Protein 8A5F (pdb70)

Radius of gyration: 19.29 Å; Cα contacts (8 Å, |Δi|>4): 349; chains: 1; bounding box: 46×51×39 Å

Structure (mmCIF, N/CA/C/O backbone):
data_8A5F
#
_entry.id   8A5F
#
_cell.length_a   179.318
_cell.length_b   38.040
_cell.length_c   36.353
_cell.angle_alpha   90.000
_cell.angle_beta   90.960
_cell.angle_gamma   90.000
#
_symmetry.space_group_name_H-M   'C 1 2 1'
#
loop_
_entity.id
_entity.type
_entity.pdbx_description
1 polymer 'Endonuclease III'
2 non-polymer 'MAGNESIUM ION'
3 non-polymer 'IRON/SULFUR CLUSTER'
4 water water
#
loop_
_atom_site.group_PDB
_atom_site.id
_atom_site.type_symbol
_atom_site.label_atom_id
_atom_site.label_alt_id
_atom_site.label_comp_id
_atom_site.label_asym_id
_atom_site.label_entity_id
_atom_site.label_seq_id
_atom_site.pdbx_PDB_ins_code
_atom_site.Cartn_x
_atom_site.Cartn_y
_atom_site.Cartn_z
_atom_site.occupancy
_atom_site.B_iso_or_equiv
_atom_site.auth_seq_id
_atom_site.auth_comp_id
_atom_site.auth_asym_id
_atom_site.auth_atom_id
_atom_site.pdbx_PDB_model_num
ATOM 1 N N . ALA A 1 1 ? 9.119 26.727 -5.104 1.00 92.86 19 ALA A N 1
ATOM 2 C CA . ALA A 1 1 ? 10.064 27.819 -4.877 1.00 92.35 19 ALA A CA 1
ATOM 3 C C . ALA A 1 1 ? 10.854 27.718 -3.557 1.00 96.41 19 ALA A C 1
ATOM 4 O O . ALA A 1 1 ? 12.085 27.771 -3.581 1.00 101.77 19 ALA A O 1
ATOM 6 N N . PRO A 1 2 ? 10.163 27.567 -2.399 1.00 90.97 20 PRO A N 1
ATOM 7 C CA . PRO A 1 2 ? 10.902 27.454 -1.135 1.00 78.64 20 PRO A CA 1
ATOM 8 C C . PRO A 1 2 ? 11.158 26.004 -0.757 1.00 59.26 20 PRO A C 1
ATOM 9 O O . PRO A 1 2 ? 10.361 25.392 -0.041 1.00 57.05 20 PRO A O 1
ATOM 13 N N . LEU A 1 3 ? 12.267 25.446 -1.232 1.00 40.87 21 LEU A N 1
ATOM 14 C CA . LEU A 1 3 ? 12.547 24.034 -1.014 1.00 32.65 21 LEU A CA 1
ATOM 15 C C . LEU A 1 3 ? 12.984 23.773 0.418 1.00 32.12 21 LEU A C 1
ATOM 16 O O . LEU A 1 3 ? 13.592 24.624 1.075 1.00 32.90 21 LEU A O 1
ATOM 21 N N . ASN A 1 4 ? 12.692 22.559 0.889 1.00 27.86 22 ASN A N 1
ATOM 22 C CA . ASN A 1 4 ? 13.142 22.153 2.216 1.00 26.11 22 ASN A CA 1
ATOM 23 C C . ASN A 1 4 ? 14.659 22.239 2.337 1.00 25.24 22 ASN A C 1
ATOM 24 O O . ASN A 1 4 ? 15.186 22.645 3.379 1.00 25.88 22 ASN A O 1
ATOM 29 N N . ALA A 1 5 ? 15.379 21.861 1.280 1.00 27.85 23 ALA A N 1
ATOM 30 C CA . ALA A 1 5 ? 16.829 21.721 1.375 1.00 27.63 23 ALA A CA 1
ATOM 31 C C . ALA A 1 5 ? 17.534 23.045 1.640 1.00 28.87 23 ALA A C 1
ATOM 32 O O . ALA A 1 5 ? 18.671 23.041 2.127 1.00 34.25 23 ALA A O 1
ATOM 34 N N . ALA A 1 6 ? 16.886 24.172 1.353 1.00 28.17 24 ALA A N 1
ATOM 35 C CA . ALA A 1 6 ? 17.457 25.486 1.610 1.00 31.95 24 ALA A CA 1
ATOM 36 C C . ALA A 1 6 ? 17.029 26.076 2.949 1.00 29.24 24 ALA A C 1
ATOM 37 O O . ALA A 1 6 ? 17.474 27.177 3.291 1.00 36.26 24 ALA A O 1
ATOM 39 N N . ARG A 1 7 ? 16.181 25.388 3.707 1.00 30.55 25 ARG A N 1
ATOM 40 C CA . ARG A 1 7 ? 15.670 25.936 4.952 1.00 30.19 25 ARG A CA 1
ATOM 41 C C . ARG A 1 7 ? 16.713 25.851 6.063 1.00 29.64 25 ARG A C 1
ATOM 42 O O . ARG A 1 7 ? 17.664 25.063 5.988 1.00 29.82 25 ARG A O 1
ATOM 50 N N . PRO A 1 8 ? 16.548 26.651 7.116 1.00 29.17 26 PRO A N 1
ATOM 51 C CA . PRO A 1 8 ? 17.455 26.557 8.268 1.00 30.17 26 PRO A CA 1
ATOM 52 C C . PRO A 1 8 ? 17.446 25.160 8.873 1.00 27.81 26 PRO A C 1
ATOM 53 O O . PRO A 1 8 ? 16.455 24.431 8.803 1.00 29.74 26 PRO A O 1
ATOM 57 N N . ALA A 1 9 ? 18.578 24.803 9.490 1.00 27.19 27 ALA A N 1
ATOM 58 C CA . ALA A 1 9 ? 18.731 23.489 10.110 1.00 29.03 27 ALA A CA 1
ATOM 59 C C . ALA A 1 9 ? 17.604 23.182 11.092 1.00 28.87 27 ALA A C 1
ATOM 60 O O . ALA A 1 9 ? 17.127 22.042 11.162 1.00 28.04 27 ALA A O 1
ATOM 62 N N . GLU A 1 10 ? 17.152 24.185 11.851 1.00 30.94 28 GLU A N 1
ATOM 63 C CA . GLU A 1 10 ? 16.072 23.948 12.804 1.00 32.03 28 GLU A CA 1
ATOM 64 C C . GLU A 1 10 ? 14.802 23.486 12.100 1.00 28.34 28 GLU A C 1
ATOM 65 O O . GLU A 1 10 ? 14.097 22.598 12.595 1.00 28.77 28 GLU A O 1
ATOM 71 N N . GLU A 1 11 ? 14.493 24.078 10.944 1.00 27.62 29 GLU A N 1
ATOM 72 C CA . GLU A 1 11 ? 13.321 23.649 10.185 1.00 29.12 29 GLU A CA 1
ATOM 73 C C . GLU A 1 11 ? 13.533 22.276 9.549 1.00 25.73 29 GLU A C 1
ATOM 74 O O . GLU A 1 11 ? 12.608 21.456 9.504 1.00 27.42 29 GLU A O 1
ATOM 80 N N . ARG A 1 12 ? 14.741 22.002 9.055 1.00 26.63 30 ARG A N 1
ATOM 81 C CA . ARG A 1 12 ? 15.003 20.689 8.478 1.00 24.19 30 ARG A CA 1
ATOM 82 C C . ARG A 1 12 ? 14.991 19.603 9.548 1.00 23.44 30 ARG A C 1
ATOM 83 O O . ARG A 1 12 ? 14.589 18.464 9.271 1.00 24.63 30 ARG A O 1
ATOM 91 N N . ALA A 1 13 ? 15.411 19.936 10.775 1.00 23.91 31 ALA A N 1
ATOM 92 C CA . ALA A 1 13 ? 15.320 18.980 11.871 1.00 24.71 31 ALA A CA 1
ATOM 93 C C . ALA A 1 13 ? 13.866 18.696 12.228 1.00 25.16 31 ALA A C 1
ATOM 94 O O . ALA A 1 13 ? 13.497 17.543 12.470 1.00 24.81 31 ALA A O 1
ATOM 96 N N . ALA A 1 14 ? 13.013 19.727 12.232 1.00 25.94 32 ALA A N 1
ATOM 97 C CA . ALA A 1 14 ? 11.589 19.490 12.462 1.00 25.59 32 ALA A CA 1
ATOM 98 C C . ALA A 1 14 ? 10.983 18.652 11.343 1.00 27.63 32 ALA A C 1
ATOM 99 O O . ALA A 1 14 ? 10.155 17.767 11.593 1.00 26.84 32 ALA A O 1
ATOM 101 N N . LEU A 1 15 ? 11.383 18.919 10.100 1.00 26.43 33 LEU A N 1
ATOM 102 C CA . LEU A 1 15 ? 10.936 18.094 8.980 1.00 24.25 33 LEU A CA 1
ATOM 103 C C . LEU A 1 15 ? 11.343 16.639 9.175 1.00 23.21 33 LEU A C 1
ATOM 104 O O . LEU A 1 15 ? 10.529 15.726 8.981 1.00 24.01 33 LEU A O 1
ATOM 109 N N . LEU A 1 16 ? 12.605 16.403 9.564 1.00 22.12 34 LEU A N 1
ATOM 110 C CA . LEU A 1 16 ? 13.083 15.041 9.772 1.00 23.14 34 LEU A CA 1
ATOM 111 C C . LEU A 1 16 ? 12.332 14.362 10.911 1.00 21.26 34 LEU A C 1
ATOM 112 O O . LEU A 1 16 ? 12.053 13.156 10.841 1.00 22.98 34 LEU A O 1
ATOM 117 N N . ALA A 1 17 ? 11.961 15.123 11.947 1.00 24.41 35 ALA A N 1
ATOM 118 C CA . ALA A 1 17 ? 11.156 14.562 13.029 1.00 24.68 35 ALA A CA 1
ATOM 119 C C . ALA A 1 17 ? 9.771 14.163 12.530 1.00 24.14 35 ALA A C 1
ATOM 120 O O . ALA A 1 17 ? 9.233 13.124 12.932 1.00 25.54 35 ALA A O 1
ATOM 122 N N . TRP A 1 18 ? 9.182 14.977 11.650 1.00 23.77 36 TRP A N 1
ATOM 123 C CA . TRP A 1 18 ? 7.909 14.616 11.026 1.00 23.75 36 TRP A CA 1
ATOM 124 C C . TRP A 1 18 ? 8.056 13.349 10.187 1.00 21.99 36 TRP A C 1
ATOM 125 O O . TRP A 1 18 ? 7.243 12.423 10.290 1.00 24.11 36 TRP A O 1
ATOM 136 N N . VAL A 1 19 ? 9.094 13.300 9.344 1.00 21.34 37 VAL A N 1
ATOM 137 C CA . VAL A 1 19 ? 9.378 12.110 8.543 1.00 23.09 37 VAL A CA 1
ATOM 138 C C . VAL A 1 19 ? 9.476 10.876 9.429 1.00 22.62 37 VAL A C 1
ATOM 139 O O . VAL A 1 19 ? 8.914 9.820 9.121 1.00 22.97 37 VAL A O 1
ATOM 143 N N . LYS A 1 20 ? 10.201 10.994 10.544 1.00 22.85 38 LYS A N 1
ATOM 144 C CA . LYS A 1 20 ? 10.367 9.858 11.447 1.00 24.48 38 LYS A CA 1
ATOM 145 C C . LYS A 1 20 ? 9.016 9.361 11.946 1.00 24.19 38 LYS A C 1
ATOM 146 O O . LYS A 1 20 ? 8.753 8.151 11.959 1.00 25.38 38 LYS A O 1
ATOM 152 N N . GLU A 1 21 ? 8.139 10.286 12.345 1.00 25.41 39 GLU A N 1
ATOM 153 C CA . GLU A 1 21 ? 6.821 9.919 12.855 1.00 27.96 39 GLU A CA 1
ATOM 154 C C . GLU A 1 21 ? 5.956 9.265 11.784 1.00 26.73 39 GLU A C 1
ATOM 155 O O . GLU A 1 21 ? 5.260 8.279 12.061 1.00 29.69 39 GLU A O 1
ATOM 161 N N . ARG A 1 22 ? 5.991 9.785 10.556 1.00 24.41 40 ARG A N 1
ATOM 162 C CA . ARG A 1 22 ? 5.150 9.215 9.508 1.00 25.81 40 ARG A CA 1
ATOM 163 C C . ARG A 1 22 ? 5.646 7.835 9.110 1.00 25.78 40 ARG A C 1
ATOM 164 O O . ARG A 1 22 ? 4.842 6.915 8.906 1.00 27.55 40 ARG A O 1
ATOM 172 N N . LEU A 1 23 ? 6.970 7.667 9.006 1.00 24.00 41 LEU A N 1
ATOM 173 C CA . LEU A 1 23 ? 7.495 6.365 8.611 1.00 24.53 41 LEU A CA 1
ATOM 174 C C . LEU A 1 23 ? 7.253 5.331 9.697 1.00 24.57 41 LEU A C 1
ATOM 175 O O . LEU A 1 23 ? 7.037 4.151 9.396 1.00 28.10 41 LEU A O 1
ATOM 180 N N . HIS A 1 24 ? 7.260 5.757 10.959 1.00 25.52 42 HIS A N 1
ATOM 181 C CA . HIS A 1 24 ? 6.963 4.815 12.027 1.00 28.93 42 HIS A CA 1
ATOM 182 C C . HIS A 1 24 ? 5.505 4.375 11.980 1.00 29.07 42 HIS A C 1
ATOM 183 O O . HIS A 1 24 ? 5.196 3.223 12.289 1.00 34.40 42 HIS A O 1
ATOM 190 N N . GLU A 1 25 ? 4.606 5.264 11.558 1.00 30.29 43 GLU A N 1
ATOM 191 C CA . GLU A 1 25 ? 3.214 4.873 11.361 1.00 31.10 43 GLU A CA 1
ATOM 192 C C . GLU A 1 25 ? 3.087 3.839 10.248 1.00 33.29 43 GLU A C 1
ATOM 193 O O . GLU A 1 25 ? 2.298 2.892 10.356 1.00 35.24 43 GLU A O 1
ATOM 199 N N . GLU A 1 26 ? 3.879 3.988 9.186 1.00 31.59 44 GLU A N 1
ATOM 200 C CA . GLU A 1 26 ? 3.809 3.064 8.057 1.00 33.26 44 GLU A CA 1
ATOM 201 C C . GLU A 1 26 ? 4.412 1.710 8.403 1.00 30.36 44 GLU A C 1
ATOM 202 O O . GLU A 1 26 ? 3.860 0.669 8.034 1.00 34.05 44 GLU A O 1
ATOM 208 N N . TYR A 1 27 ? 5.557 1.702 9.095 1.00 29.94 45 TYR A N 1
ATOM 209 C CA . TYR A 1 27 ? 6.339 0.486 9.247 1.00 26.93 45 TYR A CA 1
ATOM 210 C C . TYR A 1 27 ? 6.465 -0.011 10.675 1.00 31.93 45 TYR A C 1
ATOM 211 O O . TYR A 1 27 ? 6.819 -1.179 10.864 1.00 32.24 45 TYR A O 1
ATOM 220 N N . GLY A 1 28 ? 6.173 0.821 11.671 1.00 33.58 46 GLY A N 1
ATOM 221 C CA . GLY A 1 28 ? 6.213 0.369 13.053 1.00 35.20 46 GLY A CA 1
ATOM 222 C C . GLY A 1 28 ? 7.592 -0.140 13.402 1.00 40.10 46 GLY A C 1
ATOM 223 O O . GLY A 1 28 ? 8.613 0.485 13.085 1.00 39.89 46 GLY A O 1
ATO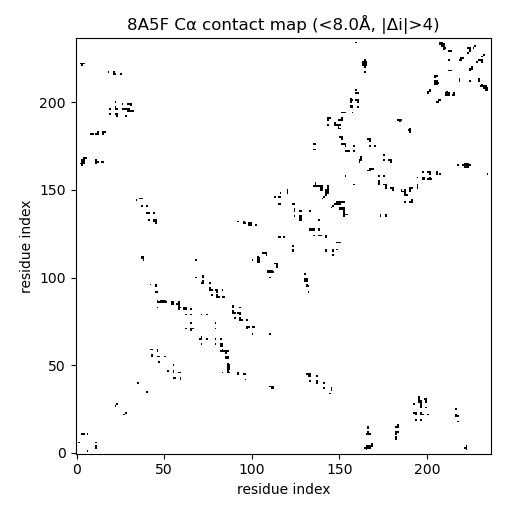M 224 N N . ASP A 1 29 ? 7.633 -1.311 14.032 1.00 46.89 47 ASP A N 1
ATOM 225 C CA . ASP A 1 29 ? 8.889 -1.936 14.420 1.00 55.95 47 ASP A CA 1
ATOM 226 C C . ASP A 1 29 ? 9.347 -3.011 13.433 1.00 56.60 47 ASP A C 1
ATOM 227 O O . ASP A 1 29 ? 10.217 -3.820 13.773 1.00 59.62 47 ASP A O 1
ATOM 232 N N . GLN A 1 30 ? 8.773 -3.042 12.225 1.00 57.77 48 GLN A N 1
ATOM 233 C CA . GLN A 1 30 ? 9.325 -3.852 11.143 1.00 50.19 48 GLN A CA 1
ATOM 234 C C . GLN A 1 30 ? 10.803 -3.541 10.988 1.00 47.24 48 GLN A C 1
ATOM 235 O O . GLN A 1 30 ? 11.194 -2.374 10.955 1.00 49.79 48 GLN A O 1
ATOM 241 N N . ASP A 1 31 ? 11.623 -4.586 10.888 1.00 39.29 49 ASP A N 1
ATOM 242 C CA . ASP A 1 31 ? 13.073 -4.423 10.805 1.00 36.11 49 ASP A CA 1
ATOM 243 C C . ASP A 1 31 ? 13.627 -5.299 9.691 1.00 35.14 49 ASP A C 1
ATOM 244 O O . ASP A 1 31 ? 13.734 -6.527 9.855 1.00 33.28 49 ASP A O 1
ATOM 249 N N . PRO A 1 32 ? 14.003 -4.712 8.555 1.00 31.13 50 PRO A N 1
ATOM 250 C CA . PRO A 1 32 ? 14.597 -5.488 7.459 1.00 33.26 50 PRO A CA 1
ATOM 251 C C . PRO A 1 32 ? 16.108 -5.630 7.538 1.00 36.38 50 PRO A C 1
ATOM 252 O O . PRO A 1 32 ? 16.702 -6.209 6.621 1.00 42.32 50 PRO A O 1
ATOM 256 N N . THR A 1 33 ? 16.747 -5.120 8.592 1.00 30.71 51 THR A N 1
ATOM 257 C CA . THR A 1 33 ? 18.197 -5.216 8.661 1.00 30.18 51 THR A CA 1
ATOM 258 C C . THR A 1 33 ? 18.610 -6.604 9.139 1.00 28.29 51 THR A C 1
ATOM 259 O O . THR A 1 33 ? 17.847 -7.283 9.836 1.00 29.11 51 THR A O 1
ATOM 263 N N . PRO A 1 34 ? 19.823 -7.041 8.786 1.00 29.58 52 PRO A N 1
ATOM 264 C CA . PRO A 1 34 ? 20.259 -8.390 9.179 1.00 31.14 52 PRO A CA 1
ATOM 265 C C . PRO A 1 34 ? 20.476 -8.573 10.672 1.00 31.37 52 PRO A C 1
ATOM 266 O O . PRO A 1 34 ? 20.431 -9.717 11.137 1.00 32.22 52 PRO A O 1
ATOM 270 N N . ARG A 1 35 ? 20.722 -7.506 11.436 1.00 30.07 53 ARG A N 1
ATOM 271 C CA . ARG A 1 35 ? 20.896 -7.609 12.888 1.00 29.18 53 ARG A CA 1
ATOM 272 C C . ARG A 1 35 ? 21.965 -8.638 13.263 1.00 32.50 53 ARG A C 1
ATOM 273 O O . ARG A 1 35 ? 21.747 -9.534 14.082 1.00 31.67 53 ARG A O 1
ATOM 281 N N . ARG A 1 36 ? 23.136 -8.507 12.645 1.00 28.88 54 ARG A N 1
ATOM 282 C CA . ARG A 1 36 ? 24.221 -9.445 12.899 1.00 29.78 54 ARG A CA 1
ATOM 283 C C . ARG A 1 36 ? 24.997 -9.058 14.157 1.00 31.87 54 ARG A C 1
ATOM 284 O O . ARG A 1 36 ? 24.987 -7.903 14.601 1.00 31.67 54 ARG A O 1
ATOM 292 N N . ASP A 1 37 ? 25.693 -10.044 14.727 1.00 33.07 55 ASP A N 1
ATOM 293 C CA . ASP A 1 37 ? 26.664 -9.742 15.765 1.00 34.24 55 ASP A CA 1
ATOM 294 C C . ASP A 1 37 ? 27.826 -8.949 15.158 1.00 31.08 55 ASP A C 1
ATOM 295 O O . ASP A 1 37 ? 28.037 -8.971 13.942 1.00 31.44 55 ASP A O 1
ATOM 300 N N . PRO A 1 38 ? 28.570 -8.200 15.977 1.00 27.83 56 PRO A N 1
ATOM 301 C CA . PRO A 1 38 ? 29.526 -7.235 15.397 1.00 28.56 56 PRO A CA 1
ATOM 302 C C . PRO A 1 38 ? 30.609 -7.857 14.530 1.00 28.01 56 PRO A C 1
ATOM 303 O O . PRO A 1 38 ? 30.937 -7.299 13.474 1.00 28.05 56 PRO A O 1
ATOM 307 N N . MET A 1 39 ? 31.191 -8.982 14.947 1.00 31.31 57 MET A N 1
ATOM 308 C CA . MET A 1 39 ? 32.210 -9.635 14.130 1.00 33.21 57 MET A CA 1
ATOM 309 C C . MET A 1 39 ? 31.652 -10.018 12.768 1.00 34.23 57 MET A C 1
ATOM 310 O O . MET A 1 39 ? 32.277 -9.758 11.731 1.00 30.42 57 MET A O 1
ATOM 315 N N . HIS A 1 40 ? 30.470 -10.644 12.760 1.00 29.74 58 HIS A N 1
ATOM 316 C CA . HIS A 1 40 ? 29.811 -11.025 11.517 1.00 27.91 58 HIS A CA 1
ATOM 317 C C . HIS A 1 40 ? 29.552 -9.801 10.645 1.00 27.16 58 HIS A C 1
ATOM 318 O O . HIS A 1 40 ? 29.812 -9.823 9.439 1.00 27.92 58 HIS A O 1
ATOM 325 N N . GLU A 1 41 ? 29.075 -8.708 11.245 1.00 26.31 59 GLU A N 1
ATOM 326 C CA . GLU A 1 41 ? 28.784 -7.509 10.461 1.00 26.72 59 GLU A CA 1
ATOM 327 C C . GLU A 1 41 ? 30.044 -6.938 9.819 1.00 24.46 59 GLU A C 1
ATOM 328 O O . GLU A 1 41 ? 30.039 -6.577 8.638 1.00 25.85 59 GLU A O 1
ATOM 334 N N . LEU A 1 42 ? 31.139 -6.861 10.571 1.00 25.58 60 LEU A N 1
ATOM 335 C CA . LEU A 1 42 ? 32.357 -6.294 10.003 1.00 26.83 60 LEU A CA 1
ATOM 336 C C . LEU A 1 42 ? 32.868 -7.153 8.854 1.00 26.42 60 LEU A C 1
ATOM 337 O O . LEU A 1 42 ? 33.214 -6.640 7.783 1.00 27.01 60 LEU A O 1
ATOM 342 N N . ILE A 1 43 ? 32.921 -8.469 9.059 1.00 25.35 61 ILE A N 1
ATOM 343 C CA . ILE A 1 43 ? 33.477 -9.340 8.032 1.00 26.40 61 ILE A CA 1
ATOM 344 C C . ILE A 1 43 ? 32.562 -9.378 6.819 1.00 24.52 61 ILE A C 1
ATOM 345 O O . ILE A 1 43 ? 33.026 -9.332 5.673 1.00 28.00 61 ILE A O 1
ATOM 350 N N . SER A 1 44 ? 31.247 -9.440 7.050 1.00 27.46 62 SER A N 1
ATOM 351 C CA . SER A 1 44 ? 30.296 -9.406 5.944 1.00 31.80 62 SER A CA 1
ATOM 352 C C . SER A 1 44 ? 30.444 -8.129 5.130 1.00 29.59 62 SER A C 1
ATOM 353 O O . SER A 1 44 ? 30.385 -8.161 3.895 1.00 32.63 62 SER A O 1
ATOM 356 N N . THR A 1 45 ? 30.647 -6.996 5.806 1.00 31.05 63 THR A N 1
ATOM 357 C CA . THR A 1 45 ? 30.825 -5.736 5.090 1.00 27.99 63 THR A CA 1
ATOM 358 C C . THR A 1 45 ? 32.049 -5.783 4.187 1.00 29.21 63 THR A C 1
ATOM 359 O O . THR A 1 45 ? 32.007 -5.299 3.050 1.00 30.11 63 THR A O 1
ATOM 363 N N . ILE A 1 46 ? 33.148 -6.368 4.673 1.00 27.85 64 ILE A N 1
ATOM 364 C CA . ILE A 1 46 ? 34.335 -6.508 3.835 1.00 26.30 64 ILE A CA 1
ATOM 365 C C . ILE A 1 46 ? 34.007 -7.334 2.596 1.00 28.49 64 ILE A C 1
ATOM 366 O O . ILE A 1 46 ? 34.421 -6.997 1.479 1.00 29.30 64 ILE A O 1
ATOM 371 N N . LEU A 1 47 ? 33.236 -8.415 2.771 1.00 26.08 65 LEU A N 1
ATOM 372 C CA . LEU A 1 47 ? 32.887 -9.292 1.663 1.00 27.34 65 LEU A CA 1
ATOM 373 C C . LEU A 1 47 ? 31.843 -8.682 0.737 1.00 32.04 65 LEU A C 1
ATOM 374 O O . LEU A 1 47 ? 31.725 -9.123 -0.413 1.00 36.20 65 LEU A O 1
ATOM 379 N N A SER A 1 48 ? 31.090 -7.685 1.199 0.50 31.00 66 SER A N 1
ATOM 380 N N B SER A 1 48 ? 31.108 -7.665 1.201 0.50 33.19 66 SER A N 1
ATOM 381 C CA A SER A 1 48 ? 29.939 -7.201 0.449 0.50 32.35 66 SER A CA 1
ATOM 382 C CA B SER A 1 48 ? 29.947 -7.176 0.470 0.50 38.93 66 SER A CA 1
ATOM 383 C C A SER A 1 48 ? 30.307 -6.303 -0.724 0.50 41.41 66 SER A C 1
ATOM 384 C C B SER A 1 48 ? 30.319 -6.331 -0.738 0.50 45.81 66 SER A C 1
ATOM 385 O O A SER A 1 48 ? 29.440 -6.026 -1.560 0.50 41.62 66 SER A O 1
ATOM 386 O O B SER A 1 48 ? 29.471 -6.127 -1.615 0.50 47.39 66 SER A O 1
ATOM 391 N N . GLN A 1 49 ? 31.550 -5.835 -0.804 1.00 47.24 67 GLN A N 1
ATOM 392 C CA . GLN A 1 49 ? 31.923 -4.874 -1.836 1.00 57.32 67 GLN A CA 1
ATOM 393 C C . GLN A 1 49 ? 31.776 -5.479 -3.227 1.00 58.15 67 GLN A C 1
ATOM 394 O O . GLN A 1 49 ? 32.381 -6.510 -3.537 1.00 52.07 67 GLN A O 1
ATOM 400 N N . GLN A 1 50 ? 30.955 -4.831 -4.059 1.00 52.99 68 GLN A N 1
ATOM 401 C CA . GLN A 1 50 ? 30.688 -5.281 -5.429 1.00 55.15 68 GLN A CA 1
ATOM 402 C C . GLN A 1 50 ? 30.214 -6.732 -5.482 1.00 48.07 68 GLN A C 1
ATOM 403 O O . GLN A 1 50 ? 30.510 -7.463 -6.430 1.00 51.54 68 GLN A O 1
ATOM 409 N N . THR A 1 51 ? 29.467 -7.158 -4.468 1.00 45.73 69 THR A N 1
ATOM 410 C CA . THR A 1 51 ? 29.011 -8.534 -4.362 1.00 44.66 69 THR A CA 1
ATOM 411 C C . THR A 1 51 ? 27.536 -8.550 -3.986 1.00 49.75 69 THR A C 1
ATOM 412 O O . THR A 1 51 ? 27.085 -7.731 -3.181 1.00 55.06 69 THR A O 1
ATOM 416 N N . THR A 1 52 ? 26.782 -9.474 -4.582 1.00 48.99 70 THR A N 1
ATOM 417 C CA . THR A 1 52 ? 25.375 -9.609 -4.242 1.00 46.39 70 THR A CA 1
ATOM 418 C C . THR A 1 52 ? 25.227 -10.175 -2.831 1.00 49.40 70 THR A C 1
ATOM 419 O O . THR A 1 52 ? 26.167 -10.725 -2.247 1.00 52.13 70 THR A O 1
ATOM 423 N N . HIS A 1 53 ? 24.016 -10.039 -2.284 1.00 44.72 71 HIS A N 1
ATOM 424 C CA . HIS A 1 53 ? 23.776 -10.490 -0.917 1.00 46.88 71 HIS A CA 1
ATOM 425 C C . HIS A 1 53 ? 23.887 -12.007 -0.801 1.00 46.18 71 HIS A C 1
ATOM 426 O O . HIS A 1 53 ? 24.425 -12.520 0.189 1.00 40.58 71 HIS A O 1
ATOM 433 N N . ALA A 1 54 ? 23.379 -12.740 -1.796 1.00 44.81 72 ALA A N 1
ATOM 434 C CA . ALA A 1 54 ? 23.481 -14.197 -1.774 1.00 47.61 72 ALA A CA 1
ATOM 435 C C . ALA A 1 54 ? 24.939 -14.644 -1.809 1.00 44.84 72 ALA A C 1
ATOM 436 O O . ALA A 1 54 ? 25.348 -15.531 -1.050 1.00 42.42 72 ALA A O 1
ATOM 438 N N . ASP A 1 55 ? 25.741 -14.035 -2.686 1.00 47.33 73 ASP A N 1
ATOM 439 C CA . ASP A 1 55 ? 27.149 -14.409 -2.781 1.00 44.61 73 ASP A CA 1
ATOM 440 C C . ASP A 1 55 ? 27.926 -13.989 -1.544 1.00 36.88 73 ASP A C 1
ATOM 441 O O . ASP A 1 55 ? 28.876 -14.674 -1.149 1.00 31.86 73 ASP A O 1
ATOM 446 N N . GLU A 1 56 ? 27.532 -12.875 -0.923 1.00 34.70 74 GLU A N 1
ATOM 447 C CA . GLU A 1 56 ? 28.171 -12.427 0.312 1.00 28.81 74 GLU A CA 1
ATOM 448 C C . GLU A 1 56 ? 27.919 -13.417 1.444 1.00 30.03 74 GLU A C 1
ATOM 449 O O . GLU A 1 56 ? 28.853 -13.837 2.137 1.00 28.71 74 GLU A O 1
ATOM 455 N N . GLU A 1 57 ? 26.652 -13.799 1.646 1.00 33.26 75 GLU A N 1
ATOM 456 C CA . GLU A 1 57 ? 26.314 -14.751 2.701 1.00 33.27 75 GLU A CA 1
ATOM 457 C C . GLU A 1 57 ? 27.002 -16.090 2.475 1.00 32.19 75 GLU A C 1
ATOM 458 O O . GLU A 1 57 ? 27.573 -16.671 3.409 1.00 29.83 75 GLU A O 1
ATOM 464 N N . ALA A 1 58 ? 26.979 -16.587 1.235 1.00 29.90 76 ALA A N 1
ATOM 465 C CA . ALA A 1 58 ? 27.654 -17.842 0.919 1.00 30.94 76 ALA A CA 1
ATOM 466 C C . ALA A 1 58 ? 29.153 -17.751 1.188 1.00 31.35 76 ALA A C 1
ATOM 467 O O . ALA A 1 58 ? 29.747 -18.682 1.747 1.00 32.40 76 ALA A O 1
ATOM 469 N N . ALA A 1 59 ? 29.782 -16.637 0.796 1.00 31.32 77 ALA A N 1
ATOM 470 C CA . ALA A 1 59 ? 31.213 -16.474 1.034 1.00 27.18 77 ALA A CA 1
ATOM 471 C C . ALA A 1 59 ? 31.523 -16.415 2.525 1.00 29.21 77 ALA A C 1
ATOM 472 O O . ALA A 1 59 ? 32.539 -16.956 2.978 1.00 29.08 77 ALA A O 1
ATOM 474 N N . TYR A 1 60 ? 30.662 -15.763 3.305 1.00 26.15 78 TYR A N 1
ATOM 475 C CA . TYR A 1 60 ? 30.887 -15.691 4.743 1.00 25.95 78 TYR A CA 1
ATOM 476 C C . TYR A 1 60 ? 30.807 -17.071 5.385 1.00 25.38 78 TYR A C 1
ATOM 477 O O . TYR A 1 60 ? 31.653 -17.432 6.217 1.00 24.40 78 TYR A O 1
ATOM 486 N N . GLN A 1 61 ? 29.779 -17.849 5.034 1.00 24.52 79 GLN A N 1
ATOM 487 C CA . GLN A 1 61 ? 29.636 -19.174 5.627 1.00 23.07 79 GLN A CA 1
ATOM 488 C C . GLN A 1 61 ? 30.743 -20.116 5.166 1.00 26.50 79 GLN A C 1
ATOM 489 O O . GLN A 1 61 ? 31.190 -20.971 5.940 1.00 28.08 79 GLN A O 1
ATOM 495 N N . GLU A 1 62 ? 31.196 -19.988 3.917 1.00 25.44 80 GLU A N 1
ATOM 496 C CA . GLU A 1 62 ? 32.322 -20.810 3.483 1.00 32.39 80 GLU A CA 1
ATOM 497 C C . GLU A 1 62 ? 33.588 -20.416 4.228 1.00 29.03 80 GLU A C 1
ATOM 498 O O . GLU A 1 62 ? 34.399 -21.275 4.589 1.00 33.10 80 GLU A O 1
ATOM 504 N N . LEU A 1 63 ? 33.748 -19.119 4.501 1.00 28.79 81 LEU A N 1
ATOM 505 C CA . LEU A 1 63 ? 34.855 -18.662 5.335 1.00 30.62 81 LEU A CA 1
ATOM 506 C C . LEU A 1 63 ? 34.830 -19.328 6.706 1.00 31.38 81 LEU A C 1
ATOM 507 O O . LEU A 1 63 ? 35.871 -19.771 7.206 1.00 30.75 81 LEU A O 1
ATOM 512 N N . ARG A 1 64 ? 33.650 -19.411 7.328 1.00 28.38 82 ARG A N 1
ATOM 513 C CA . ARG A 1 64 ? 33.532 -20.009 8.655 1.00 29.23 82 ARG A CA 1
ATOM 514 C C . ARG A 1 64 ? 33.821 -21.507 8.663 1.00 34.70 82 ARG A C 1
ATOM 515 O O . ARG A 1 64 ? 34.039 -22.077 9.742 1.00 33.48 82 ARG A O 1
ATOM 523 N N . THR A 1 65 ? 33.828 -22.164 7.500 1.00 32.64 83 THR A N 1
ATOM 524 C CA . THR A 1 65 ? 34.238 -23.565 7.473 1.00 34.34 83 THR A CA 1
ATOM 525 C C . THR A 1 65 ? 35.721 -23.735 7.772 1.00 32.40 83 THR A C 1
ATOM 526 O O . THR A 1 65 ? 36.149 -24.847 8.094 1.00 36.47 83 THR A O 1
ATOM 530 N N . LEU A 1 66 ? 36.513 -22.662 7.679 1.00 34.16 84 LEU A N 1
ATOM 531 C CA . LEU A 1 66 ? 37.933 -22.741 8.016 1.00 36.91 84 LEU A CA 1
ATOM 532 C C . LEU A 1 66 ? 38.179 -22.818 9.518 1.00 41.96 84 LEU A C 1
ATOM 533 O O . LEU A 1 66 ? 39.308 -23.100 9.929 1.00 46.19 84 LEU A O 1
ATOM 538 N N . GLY A 1 67 ? 37.162 -22.574 10.339 1.00 42.02 85 GLY A N 1
ATOM 539 C CA . GLY A 1 67 ? 37.322 -22.631 11.777 1.00 43.98 85 GLY A CA 1
ATOM 540 C C . GLY A 1 67 ? 36.903 -21.348 12.462 1.00 43.81 85 GLY A C 1
ATOM 541 O O . GLY A 1 67 ? 36.175 -20.535 11.880 1.00 40.92 85 GLY A O 1
ATOM 542 N N . ASP A 1 68 ? 37.357 -21.155 13.698 1.00 41.13 86 ASP A N 1
ATOM 543 C CA . ASP A 1 68 ? 37.062 -19.934 14.431 1.00 43.71 86 ASP A CA 1
ATOM 544 C C . ASP A 1 68 ? 37.968 -18.802 13.952 1.00 38.54 86 ASP A C 1
ATOM 545 O O . ASP A 1 68 ? 38.804 -18.976 13.058 1.00 35.44 86 ASP A O 1
ATOM 550 N N . TRP A 1 69 ? 37.809 -17.624 14.562 1.00 36.59 87 TRP A N 1
ATOM 551 C CA . TRP A 1 69 ? 38.525 -16.446 14.080 1.00 35.86 87 TRP A CA 1
ATOM 552 C C . TRP A 1 69 ? 40.033 -16.619 14.204 1.00 33.33 87 TRP A C 1
ATOM 553 O O . TRP A 1 69 ? 40.787 -16.162 13.337 1.00 33.64 87 TRP A O 1
ATOM 564 N N . ASP A 1 70 ? 40.492 -17.275 15.275 1.00 34.26 88 ASP A N 1
ATOM 565 C CA . ASP A 1 70 ? 41.918 -17.545 15.419 1.00 34.91 88 ASP A CA 1
ATOM 566 C C . ASP A 1 70 ? 42.447 -18.370 14.253 1.00 35.73 88 ASP A C 1
ATOM 567 O O . ASP A 1 70 ? 43.530 -18.090 13.727 1.00 36.45 88 ASP A O 1
ATOM 572 N N . ALA A 1 71 ? 41.694 -19.391 13.834 1.00 31.77 89 ALA A N 1
ATOM 573 C CA . ALA A 1 71 ? 42.136 -20.230 12.728 1.00 34.80 89 ALA A CA 1
ATOM 574 C C . ALA A 1 71 ? 42.142 -19.454 11.415 1.00 35.40 89 ALA A C 1
ATOM 575 O O . ALA A 1 71 ? 43.040 -19.638 10.585 1.00 38.32 89 ALA A O 1
ATOM 577 N N . ILE A 1 72 ? 41.153 -18.580 11.211 1.00 31.82 90 ILE A N 1
ATOM 578 C CA . ILE A 1 72 ? 41.124 -17.774 9.994 1.00 32.89 90 ILE A CA 1
ATOM 579 C C . ILE A 1 72 ? 42.286 -16.790 9.977 1.00 33.35 90 ILE A C 1
ATOM 580 O 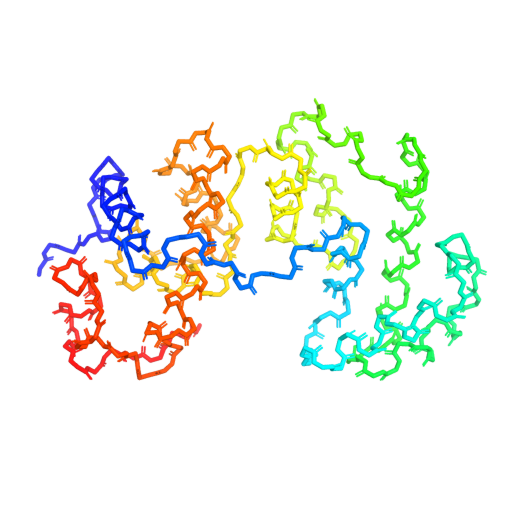O . ILE A 1 72 ? 42.892 -16.540 8.927 1.00 34.38 90 ILE A O 1
ATOM 585 N N . THR A 1 73 ? 42.623 -16.227 11.141 1.00 34.80 91 THR A N 1
ATOM 586 C CA . THR A 1 73 ? 43.760 -15.316 11.234 1.00 39.54 91 THR A CA 1
ATOM 587 C C . THR A 1 73 ? 45.065 -16.012 10.861 1.00 41.65 91 THR A C 1
ATOM 588 O O . THR A 1 73 ? 45.944 -15.408 10.233 1.00 50.34 91 THR A O 1
ATOM 592 N N . LEU A 1 74 ? 45.212 -17.282 11.240 1.00 36.98 92 LEU A N 1
ATOM 593 C CA . LEU A 1 74 ? 46.464 -18.003 11.044 1.00 36.60 92 LEU A CA 1
ATOM 594 C C . LEU A 1 74 ? 46.508 -18.784 9.739 1.00 38.23 92 LEU A C 1
ATOM 595 O O . LEU A 1 74 ? 47.583 -19.258 9.356 1.00 38.60 92 LEU A O 1
ATOM 600 N N . ALA A 1 75 ? 45.377 -18.917 9.051 1.00 35.27 93 ALA A N 1
ATOM 601 C CA . ALA A 1 75 ? 45.318 -19.732 7.852 1.00 36.06 93 ALA A CA 1
ATOM 602 C C . ALA A 1 75 ? 46.141 -19.090 6.740 1.00 40.79 93 ALA A C 1
ATOM 603 O O . ALA A 1 75 ? 46.312 -17.867 6.710 1.00 40.88 93 ALA A O 1
ATOM 605 N N . PRO A 1 76 ? 46.670 -19.895 5.820 1.00 41.44 94 PRO A N 1
ATOM 606 C CA . PRO A 1 76 ? 47.312 -19.319 4.636 1.00 44.69 94 PRO A CA 1
ATOM 607 C C . PRO A 1 76 ? 46.325 -18.427 3.907 1.00 40.84 94 PRO A C 1
ATOM 608 O O . PRO A 1 76 ? 45.155 -18.776 3.735 1.00 44.49 94 PRO A O 1
ATOM 612 N N . THR A 1 77 ? 46.802 -17.248 3.507 1.00 40.81 95 THR A N 1
ATOM 613 C CA . THR A 1 77 ? 45.923 -16.276 2.870 1.00 40.32 95 THR A CA 1
ATOM 614 C C . THR A 1 77 ? 45.231 -16.857 1.644 1.00 41.33 95 THR A C 1
ATOM 615 O O . THR A 1 77 ? 44.066 -16.531 1.377 1.00 42.04 95 THR A O 1
ATOM 619 N N . ASP A 1 78 ? 45.915 -17.741 0.907 1.00 43.11 96 ASP A N 1
ATOM 620 C CA . ASP A 1 78 ? 45.307 -18.360 -0.267 1.00 48.13 96 ASP A CA 1
ATOM 621 C C . ASP A 1 78 ? 44.157 -19.286 0.108 1.00 43.18 96 ASP A C 1
ATOM 622 O O . ASP A 1 78 ? 43.208 -19.436 -0.671 1.00 43.83 96 ASP A O 1
ATOM 627 N N . ALA A 1 79 ? 44.226 -19.923 1.281 1.00 43.24 97 ALA A N 1
ATOM 628 C CA . ALA A 1 79 ? 43.093 -20.714 1.752 1.00 37.82 97 ALA A CA 1
ATOM 629 C C . ALA A 1 79 ? 41.892 -19.823 2.054 1.00 37.26 97 ALA A C 1
ATOM 630 O O . ALA A 1 79 ? 40.746 -20.195 1.774 1.00 38.26 97 ALA A O 1
ATOM 632 N N . VAL A 1 80 ? 42.137 -18.639 2.620 1.00 36.51 98 VAL A N 1
ATOM 633 C CA . VAL A 1 80 ? 41.052 -17.689 2.865 1.00 31.38 98 VAL A CA 1
ATOM 634 C C . VAL A 1 80 ? 40.482 -17.179 1.547 1.00 33.19 98 VAL A C 1
ATOM 635 O O . VAL A 1 80 ? 39.258 -17.100 1.372 1.00 33.80 98 VAL A O 1
ATOM 639 N N . ALA A 1 81 ? 41.357 -16.836 0.597 1.00 35.33 99 ALA A N 1
ATOM 640 C CA . ALA A 1 81 ? 40.896 -16.342 -0.697 1.00 32.70 99 ALA A CA 1
ATOM 641 C C . ALA A 1 81 ? 40.077 -17.399 -1.427 1.00 37.08 99 ALA A C 1
ATOM 642 O O . ALA A 1 81 ? 39.061 -17.084 -2.058 1.00 41.63 99 ALA A O 1
ATOM 644 N N . HIS A 1 82 ? 40.501 -18.662 -1.349 1.00 36.30 100 HIS A N 1
ATOM 645 C CA . HIS A 1 82 ? 39.715 -19.736 -1.947 1.00 40.38 100 HIS A CA 1
ATOM 646 C C . HIS A 1 82 ? 38.358 -19.864 -1.269 1.00 35.10 100 HIS A C 1
ATOM 647 O O . HIS A 1 82 ? 37.331 -20.029 -1.939 1.00 38.84 100 HIS A O 1
ATOM 654 N N . ALA A 1 83 ? 38.331 -19.771 0.062 1.00 34.15 101 ALA A N 1
ATOM 655 C CA . ALA A 1 83 ? 37.080 -19.934 0.795 1.00 31.26 101 ALA A CA 1
ATOM 656 C C . ALA A 1 83 ? 36.070 -18.843 0.456 1.00 31.74 101 ALA A C 1
ATOM 657 O O . ALA A 1 83 ? 34.863 -19.106 0.425 1.00 33.40 101 ALA A O 1
ATOM 659 N N . ILE A 1 84 ? 36.531 -17.625 0.191 1.00 31.55 102 ILE A N 1
ATOM 660 C CA . ILE A 1 84 ? 35.637 -16.506 -0.081 1.00 30.12 102 ILE A CA 1
ATOM 661 C C . ILE A 1 84 ? 35.487 -16.245 -1.583 1.00 33.11 102 ILE A C 1
ATOM 662 O O . ILE A 1 84 ? 35.092 -15.147 -1.986 1.00 32.05 102 ILE A O 1
ATOM 667 N N . ARG A 1 85 ? 35.774 -17.247 -2.417 1.00 34.85 103 ARG A N 1
ATOM 668 C CA . ARG A 1 85 ? 35.804 -17.052 -3.864 1.00 35.91 103 ARG A CA 1
ATOM 669 C C . ARG A 1 85 ? 34.459 -16.621 -4.449 1.00 39.54 103 ARG A C 1
ATOM 670 O O . ARG A 1 85 ? 34.430 -16.126 -5.580 1.00 40.71 103 ARG A O 1
ATOM 678 N N . ARG A 1 86 ? 33.348 -16.789 -3.720 1.00 38.87 104 ARG A N 1
ATOM 679 C CA . ARG A 1 86 ? 32.062 -16.328 -4.243 1.00 35.01 104 ARG A CA 1
ATOM 680 C C . ARG A 1 86 ? 31.944 -14.807 -4.245 1.00 37.64 104 ARG A C 1
ATOM 681 O O . ARG A 1 86 ? 31.150 -14.257 -5.022 1.00 39.68 104 ARG A O 1
ATOM 689 N N . SER A 1 87 ? 32.706 -14.114 -3.400 1.00 37.53 105 SER A N 1
ATOM 690 C CA . SER A 1 87 ? 32.696 -12.659 -3.397 1.00 36.01 105 SER A CA 1
ATOM 691 C C . SER A 1 87 ? 33.667 -12.122 -4.445 1.00 38.38 105 SER A C 1
ATOM 692 O O . SER A 1 87 ? 34.629 -12.788 -4.837 1.00 44.72 105 SER A O 1
ATOM 695 N N . ASN A 1 88 ? 33.391 -10.905 -4.908 1.00 35.53 106 ASN A N 1
ATOM 696 C CA . ASN A 1 88 ? 34.236 -10.257 -5.901 1.00 44.51 106 ASN A CA 1
ATOM 697 C C . ASN A 1 88 ? 35.600 -9.929 -5.295 1.00 39.79 106 ASN A C 1
ATOM 698 O O . ASN A 1 88 ? 35.717 -9.629 -4.107 1.00 38.32 106 ASN A O 1
ATOM 703 N N . TYR A 1 89 ? 36.639 -10.001 -6.121 1.00 46.02 107 TYR A N 1
ATOM 704 C CA . TYR A 1 89 ? 38.011 -9.726 -5.706 1.00 43.06 107 TYR A CA 1
ATOM 705 C C . TYR A 1 89 ? 38.446 -10.454 -4.429 1.00 42.50 107 TYR A C 1
ATOM 706 O O . TYR A 1 89 ? 38.905 -9.819 -3.476 1.00 39.85 107 TYR A O 1
ATOM 715 N N . PRO A 1 90 ? 38.332 -11.786 -4.384 1.00 36.18 108 PRO A N 1
ATOM 716 C CA . PRO A 1 90 ? 38.692 -12.497 -3.143 1.00 38.06 108 PRO A CA 1
ATOM 717 C C . PRO A 1 90 ? 40.145 -12.311 -2.738 1.00 39.94 108 PRO A C 1
ATOM 718 O O . PRO A 1 90 ? 40.452 -12.328 -1.537 1.00 40.40 108 PRO A O 1
ATOM 722 N N . GLU A 1 91 ? 41.045 -12.113 -3.705 1.00 40.21 109 GLU A N 1
ATOM 723 C CA . GLU A 1 91 ? 42.466 -11.985 -3.399 1.00 44.02 109 GLU A CA 1
ATOM 724 C C . GLU A 1 91 ? 42.774 -10.692 -2.654 1.00 50.15 109 GLU A C 1
ATOM 725 O O . GLU A 1 91 ? 43.738 -10.640 -1.882 1.00 52.70 109 GLU A O 1
ATOM 731 N N . SER A 1 92 ? 41.971 -9.647 -2.856 1.00 46.09 110 SER A N 1
ATOM 732 C CA . SER A 1 92 ? 42.148 -8.412 -2.103 1.00 45.69 110 SER A CA 1
ATOM 733 C C . SER A 1 92 ? 41.415 -8.435 -0.768 1.00 39.80 110 SER A C 1
ATOM 734 O O . SER A 1 92 ? 41.887 -7.831 0.208 1.00 42.82 110 SER A O 1
ATOM 737 N N . LYS A 1 93 ? 40.275 -9.128 -0.700 1.00 33.05 111 LYS A N 1
ATOM 738 C CA . LYS A 1 93 ? 39.494 -9.146 0.527 1.00 29.94 111 LYS A CA 1
ATOM 739 C C . LYS A 1 93 ? 40.125 -10.043 1.583 1.00 32.83 111 LYS A C 1
ATOM 740 O O . LYS A 1 93 ? 39.998 -9.767 2.783 1.00 31.61 111 LYS A O 1
ATOM 746 N N . ALA A 1 94 ? 40.822 -11.103 1.164 1.00 31.04 112 ALA A N 1
ATOM 747 C CA . ALA A 1 94 ? 41.427 -12.010 2.138 1.00 29.63 112 ALA A CA 1
ATOM 748 C C . ALA A 1 94 ? 42.383 -11.303 3.091 1.00 34.10 112 ALA A C 1
ATOM 749 O O . ALA A 1 94 ? 42.274 -11.523 4.309 1.00 33.48 112 ALA A O 1
ATOM 751 N N . PRO A 1 95 ? 43.323 -10.463 2.634 1.00 40.71 113 PRO A N 1
ATOM 752 C CA . PRO A 1 95 ? 44.171 -9.740 3.598 1.00 38.98 113 PRO A CA 1
ATOM 753 C C . PRO A 1 95 ? 43.418 -8.719 4.432 1.00 39.40 113 PRO A C 1
ATOM 754 O O . PRO A 1 95 ? 43.816 -8.465 5.577 1.00 39.00 113 PRO A O 1
ATOM 758 N N . ARG A 1 96 ? 42.361 -8.103 3.896 1.00 33.21 114 ARG A N 1
ATOM 759 C CA . ARG A 1 96 ? 41.563 -7.196 4.718 1.00 31.14 114 ARG A CA 1
ATOM 760 C C . ARG A 1 96 ? 40.924 -7.940 5.877 1.00 29.62 114 ARG A C 1
ATOM 761 O O . ARG A 1 96 ? 40.908 -7.444 7.010 1.00 30.46 114 ARG A O 1
ATOM 769 N N . ILE A 1 97 ? 40.376 -9.129 5.607 1.00 30.12 115 ILE A N 1
ATOM 770 C CA . ILE A 1 97 ? 39.759 -9.928 6.662 1.00 28.19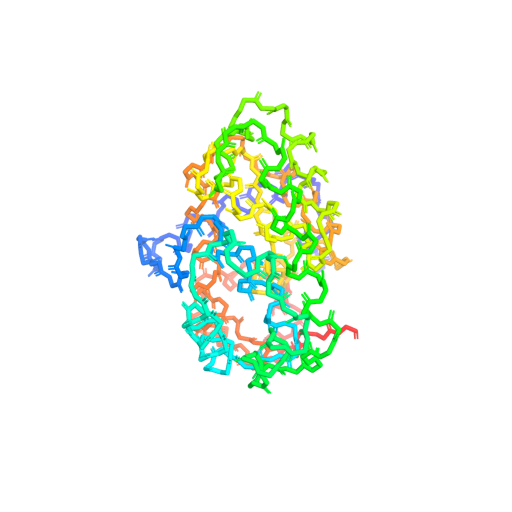 115 ILE A CA 1
ATOM 771 C C . ILE A 1 97 ? 40.791 -10.299 7.718 1.00 27.75 115 ILE A C 1
ATOM 772 O O . ILE A 1 97 ? 40.563 -10.132 8.921 1.00 28.44 115 ILE A O 1
ATOM 777 N N . GLN A 1 98 ? 41.943 -10.820 7.285 1.00 30.88 116 GLN A N 1
ATOM 778 C CA . GLN A 1 98 ? 42.935 -11.280 8.256 1.00 28.07 116 GLN A CA 1
ATOM 779 C C . GLN A 1 98 ? 43.501 -10.119 9.064 1.00 32.98 116 GLN A C 1
ATOM 780 O O . GLN A 1 98 ? 43.723 -10.252 10.273 1.00 34.16 116 GLN A O 1
ATOM 786 N N . GLU A 1 99 ? 43.715 -8.967 8.426 1.00 32.52 117 GLU A N 1
ATOM 787 C CA . GLU A 1 99 ? 44.216 -7.808 9.161 1.00 35.46 117 GLU A CA 1
ATOM 788 C C . GLU A 1 99 ? 43.180 -7.287 10.155 1.00 36.50 117 GLU A C 1
ATOM 789 O O . GLU A 1 99 ? 43.520 -6.953 11.297 1.00 33.73 117 GLU A O 1
ATOM 795 N N . THR A 1 100 ? 41.911 -7.217 9.743 1.00 33.43 118 THR A N 1
ATOM 796 C CA . THR A 1 100 ? 40.857 -6.798 10.660 1.00 29.63 118 THR A CA 1
ATOM 797 C C . THR A 1 100 ? 40.766 -7.730 11.863 1.00 28.21 118 THR A C 1
ATOM 798 O O . THR A 1 100 ? 40.660 -7.269 13.008 1.00 30.54 118 THR A O 1
ATOM 802 N N . LEU A 1 101 ? 40.825 -9.045 11.629 1.00 30.09 119 LEU A N 1
ATOM 803 C CA . LEU A 1 101 ? 40.771 -9.988 12.744 1.00 29.90 119 LEU A CA 1
ATOM 804 C C . LEU A 1 101 ? 41.966 -9.816 13.671 1.00 31.63 119 LEU A C 1
ATOM 805 O O . LEU A 1 101 ? 41.815 -9.847 14.899 1.00 34.25 119 LEU A O 1
ATOM 810 N N . ARG A 1 102 ? 43.161 -9.640 13.092 1.00 30.56 120 ARG A N 1
ATOM 811 C CA A ARG A 1 102 ? 44.367 -9.429 13.889 0.50 34.09 120 ARG A CA 1
ATOM 812 C CA B ARG A 1 102 ? 44.359 -9.439 13.895 0.50 31.80 120 ARG A CA 1
ATOM 813 C C . ARG A 1 102 ? 44.207 -8.227 14.806 1.00 33.89 120 ARG A C 1
ATOM 814 O O . ARG A 1 102 ? 44.559 -8.282 15.991 1.00 39.97 120 ARG A O 1
ATOM 829 N N . ARG A 1 103 ? 43.675 -7.125 14.273 1.00 37.35 121 ARG A N 1
ATOM 830 C CA . ARG A 1 103 ? 43.512 -5.916 15.073 1.00 34.60 121 ARG A CA 1
ATOM 831 C C . ARG A 1 103 ? 42.459 -6.095 16.161 1.00 35.62 121 ARG A C 1
ATOM 832 O O . ARG A 1 103 ? 42.620 -5.584 17.275 1.00 36.71 121 ARG A O 1
ATOM 840 N N . ILE A 1 104 ? 41.360 -6.788 15.854 1.00 36.84 122 ILE A N 1
ATOM 841 C CA . ILE A 1 104 ? 40.328 -7.022 16.865 1.00 36.71 122 ILE A CA 1
ATOM 842 C C . ILE A 1 104 ? 40.868 -7.901 17.989 1.00 37.53 122 ILE A C 1
ATOM 843 O O . ILE A 1 104 ? 40.659 -7.618 19.178 1.00 39.26 122 ILE A O 1
ATOM 848 N N . LYS A 1 105 ? 41.577 -8.976 17.630 1.00 38.06 123 LYS A N 1
ATOM 849 C CA . LYS A 1 105 ? 42.171 -9.838 18.648 1.00 40.33 123 LYS A CA 1
ATOM 850 C C . LYS A 1 105 ? 43.074 -9.039 19.581 1.00 41.58 123 LYS A C 1
ATOM 851 O O . LYS A 1 105 ? 43.021 -9.207 20.808 1.00 44.05 123 LYS A O 1
ATOM 857 N N . ALA A 1 106 ? 43.887 -8.139 19.019 1.00 42.11 124 ALA A N 1
ATOM 858 C CA . ALA A 1 106 ? 44.824 -7.362 19.827 1.00 39.77 124 ALA A CA 1
ATOM 859 C C . ALA A 1 106 ? 44.126 -6.384 20.765 1.00 42.76 124 ALA A C 1
ATOM 860 O O . ALA A 1 106 ? 44.711 -6.001 21.784 1.00 44.41 124 ALA A O 1
ATOM 862 N N . ALA A 1 107 ? 42.901 -5.972 20.445 1.00 43.84 125 ALA A N 1
ATOM 863 C CA . ALA A 1 107 ? 42.147 -5.078 21.306 1.00 40.87 125 ALA A CA 1
ATOM 864 C C . ALA A 1 107 ? 41.744 -5.802 22.592 1.00 41.62 125 ALA A C 1
ATOM 865 O O . ALA A 1 107 ? 41.665 -7.034 22.621 1.00 43.04 125 ALA A O 1
ATOM 867 N N . PRO A 1 108 ? 41.498 -5.058 23.674 1.00 44.55 126 PRO A N 1
ATOM 868 C CA . PRO A 1 108 ? 41.124 -5.701 24.944 1.00 44.16 126 PRO A CA 1
ATOM 869 C C . PRO A 1 108 ? 39.881 -6.566 24.787 1.00 42.3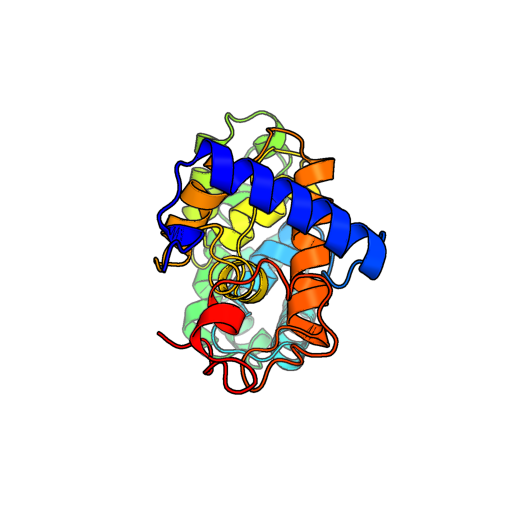5 126 PRO A C 1
ATOM 870 O O . PRO A 1 108 ? 38.879 -6.149 24.197 1.00 44.67 126 PRO A O 1
ATOM 874 N N . GLY A 1 109 ? 39.959 -7.780 25.316 1.00 41.13 127 GLY A N 1
ATOM 875 C CA . GLY A 1 109 ? 38.963 -8.799 25.064 1.00 44.38 127 GLY A CA 1
ATOM 876 C C . GLY A 1 109 ? 39.429 -9.771 24.000 1.00 43.99 127 GLY A C 1
ATOM 877 O O . GLY A 1 109 ? 40.566 -9.732 23.520 1.00 44.66 127 GLY A O 1
ATOM 878 N N . GLY A 1 110 ? 38.516 -10.660 23.620 1.00 44.57 128 GLY A N 1
ATOM 879 C CA . GLY A 1 110 ? 38.825 -11.650 22.605 1.00 44.14 128 GLY A CA 1
ATOM 880 C C . GLY A 1 110 ? 38.467 -11.190 21.207 1.00 48.23 128 GLY A C 1
ATOM 881 O O . GLY A 1 110 ? 38.913 -10.129 20.757 1.00 47.11 128 GLY A O 1
ATOM 882 N N . TYR A 1 111 ? 37.662 -11.978 20.501 1.00 45.06 129 TYR A N 1
ATOM 883 C CA . TYR A 1 111 ? 37.141 -11.552 19.206 1.00 44.08 129 TYR A CA 1
ATOM 884 C C . TYR A 1 111 ? 35.778 -10.889 19.387 1.00 50.41 129 TYR A C 1
ATOM 885 O O . TYR A 1 111 ? 34.741 -11.363 18.925 1.00 55.00 129 TYR A O 1
ATOM 894 N N . ASP A 1 112 ? 35.808 -9.770 20.103 1.00 51.09 130 ASP A N 1
ATOM 895 C CA . ASP A 1 112 ? 34.622 -8.972 20.353 1.00 53.25 130 ASP A CA 1
ATOM 896 C C . ASP A 1 112 ? 35.006 -7.504 20.286 1.00 50.19 130 ASP A C 1
ATOM 897 O O . ASP A 1 112 ? 36.186 -7.145 20.258 1.00 46.72 130 ASP A O 1
ATOM 902 N N . LEU A 1 113 ? 33.986 -6.647 20.258 1.00 41.74 131 LEU A N 1
ATOM 903 C CA . LEU A 1 113 ? 34.189 -5.205 20.210 1.00 42.74 131 LEU A CA 1
ATOM 904 C C . LEU A 1 113 ? 33.559 -4.492 21.400 1.00 49.84 131 LEU A C 1
ATOM 905 O O . LEU A 1 113 ? 33.256 -3.300 21.309 1.00 54.32 131 LEU A O 1
ATOM 910 N N . ASP A 1 114 ? 33.381 -5.191 22.527 1.00 48.23 132 ASP A N 1
ATOM 911 C CA . ASP A 1 114 ? 32.720 -4.580 23.677 1.00 52.01 132 ASP A CA 1
ATOM 912 C C . ASP A 1 114 ? 33.497 -3.385 24.217 1.00 52.47 132 ASP A C 1
ATOM 913 O O . ASP A 1 114 ? 32.908 -2.500 24.848 1.00 55.75 132 ASP A O 1
ATOM 918 N N . PHE A 1 115 ? 34.813 -3.341 23.986 1.00 44.31 133 PHE A N 1
ATOM 919 C CA . PHE A 1 115 ? 35.609 -2.199 24.422 1.00 42.89 133 PHE A CA 1
ATOM 920 C C . PHE A 1 115 ? 35.160 -0.897 23.769 1.00 42.16 133 PHE A C 1
ATOM 921 O O . PHE A 1 115 ? 35.392 0.178 24.330 1.00 44.74 133 PHE A O 1
ATOM 929 N N . LEU A 1 116 ? 34.524 -0.967 22.597 1.00 41.92 134 LEU A N 1
ATOM 930 C CA . LEU A 1 116 ? 34.031 0.238 21.938 1.00 41.60 134 LEU A CA 1
ATOM 931 C C . LEU A 1 116 ? 32.899 0.905 22.708 1.00 41.73 134 LEU A C 1
ATOM 932 O O . LEU A 1 116 ? 32.634 2.092 22.489 1.00 42.94 134 LEU A O 1
ATOM 937 N N . ARG A 1 117 ? 32.239 0.172 23.608 1.00 43.49 135 ARG A N 1
ATOM 938 C CA . ARG A 1 117 ? 31.059 0.702 24.278 1.00 49.61 135 ARG A CA 1
ATOM 939 C C . ARG A 1 117 ? 31.404 1.925 25.120 1.00 56.09 135 ARG A C 1
ATOM 940 O O . ARG A 1 117 ? 30.608 2.867 25.213 1.00 56.27 135 ARG A O 1
ATOM 948 N N . ASP A 1 118 ? 32.600 1.945 25.707 1.00 57.28 136 ASP A N 1
ATOM 949 C CA . ASP A 1 118 ? 32.996 3.007 26.621 1.00 61.46 136 ASP A CA 1
ATOM 950 C C . ASP A 1 118 ? 33.770 4.132 25.953 1.00 60.74 136 ASP A C 1
ATOM 951 O O . ASP A 1 118 ? 33.927 5.194 26.564 1.00 70.19 136 ASP A O 1
ATOM 956 N N . LEU A 1 119 ? 34.275 3.929 24.739 1.00 56.28 137 LEU A N 1
ATOM 957 C CA . LEU A 1 119 ? 35.080 4.952 24.093 1.00 51.81 137 LEU A CA 1
ATOM 958 C C . LEU A 1 119 ? 34.216 6.160 23.734 1.00 52.74 137 LEU A C 1
ATOM 959 O O . LEU A 1 119 ? 33.008 6.027 23.513 1.00 49.79 137 LEU A O 1
ATOM 964 N N . PRO A 1 120 ? 34.808 7.354 23.682 1.00 53.19 138 PRO A N 1
ATOM 965 C CA . PRO A 1 120 ? 34.087 8.502 23.122 1.00 49.73 138 PRO A CA 1
ATOM 966 C C . PRO A 1 120 ? 33.655 8.185 21.700 1.00 41.27 138 PRO A C 1
ATOM 967 O O . PRO A 1 120 ? 34.383 7.536 20.946 1.00 44.85 138 PRO A O 1
ATOM 971 N N . VAL A 1 121 ? 32.456 8.651 21.342 1.00 43.80 139 VAL A N 1
ATOM 972 C CA . VAL A 1 121 ? 31.807 8.205 20.106 1.00 43.80 139 VAL A CA 1
ATOM 973 C C . VAL A 1 121 ? 32.721 8.387 18.895 1.00 41.15 139 VAL A C 1
ATOM 974 O O . VAL A 1 121 ? 32.868 7.480 18.066 1.00 43.19 139 VAL A O 1
ATOM 978 N N . LYS A 1 122 ? 33.353 9.561 18.776 1.00 42.92 140 LYS A N 1
ATOM 979 C CA . LYS A 1 122 ? 34.213 9.817 17.621 1.00 40.96 140 LYS A CA 1
ATOM 980 C C . LYS A 1 122 ? 35.416 8.882 17.598 1.00 40.92 140 LYS A C 1
ATOM 981 O O . LYS A 1 122 ? 35.817 8.408 16.526 1.00 43.74 140 LYS A O 1
ATOM 987 N N . ASP A 1 123 ? 36.009 8.607 18.765 1.00 39.32 141 ASP A N 1
ATOM 988 C CA . ASP A 1 123 ? 37.138 7.681 18.818 1.00 40.17 141 ASP A CA 1
ATOM 989 C C . ASP A 1 123 ? 36.717 6.274 18.412 1.00 37.98 141 ASP A C 1
ATOM 990 O O . ASP A 1 123 ? 37.465 5.568 17.722 1.00 38.65 141 ASP A O 1
ATOM 995 N N . ALA A 1 124 ? 35.529 5.840 18.849 1.00 36.34 142 ALA A N 1
ATOM 996 C CA . ALA A 1 124 ? 35.053 4.507 18.494 1.00 32.90 142 ALA A CA 1
ATOM 997 C C . ALA A 1 124 ? 34.805 4.397 16.996 1.00 30.09 142 ALA A C 1
ATOM 998 O O . ALA A 1 124 ? 35.142 3.378 16.381 1.00 31.72 14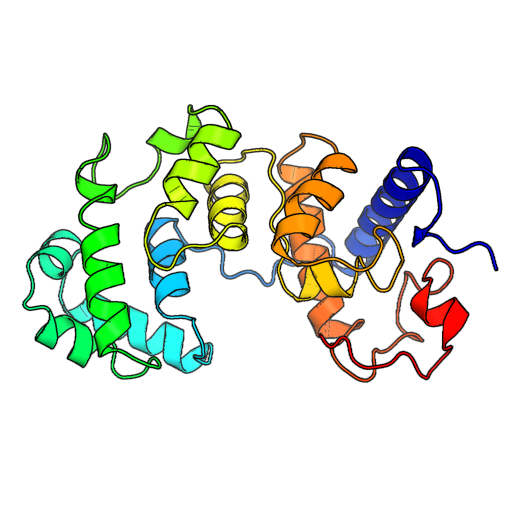2 ALA A O 1
ATOM 1000 N N . LEU A 1 125 ? 34.226 5.438 16.393 1.00 32.62 143 LEU A N 1
ATOM 1001 C CA . LEU A 1 125 ? 34.019 5.436 14.946 1.00 30.55 143 LEU A CA 1
ATOM 1002 C C . LEU A 1 125 ? 35.347 5.331 14.209 1.00 28.68 143 LEU A C 1
ATOM 1003 O O . LEU A 1 125 ? 35.482 4.565 13.250 1.00 32.39 143 LEU A O 1
ATOM 1008 N N . LYS A 1 126 ? 36.331 6.122 14.633 1.00 32.81 144 LYS A N 1
ATOM 1009 C CA . LYS A 1 126 ? 37.634 6.129 13.975 1.00 34.37 144 LYS A CA 1
ATOM 1010 C C . LYS A 1 126 ? 38.329 4.780 14.107 1.00 31.66 144 LYS A C 1
ATOM 1011 O O . LYS A 1 126 ? 38.962 4.307 13.156 1.00 35.41 144 LYS A O 1
ATOM 1017 N N . TRP A 1 127 ? 38.230 4.147 15.279 1.00 32.15 145 TRP A N 1
ATOM 1018 C CA . TRP A 1 127 ? 38.829 2.827 15.444 1.00 34.50 145 TRP A CA 1
ATOM 1019 C C . TRP A 1 127 ? 38.261 1.839 14.429 1.00 32.76 145 TRP A C 1
ATOM 1020 O O . TRP A 1 127 ? 39.005 1.058 13.825 1.00 34.28 145 TRP A O 1
ATOM 1031 N N . LEU A 1 128 ? 36.947 1.877 14.210 1.00 30.46 146 LEU A N 1
ATOM 1032 C CA . LEU A 1 128 ? 36.327 0.964 13.254 1.00 28.28 146 LEU A CA 1
ATOM 1033 C C . LEU A 1 128 ? 36.632 1.361 11.811 1.00 28.05 146 LEU A C 1
ATOM 1034 O O . LEU A 1 128 ? 36.960 0.502 10.981 1.00 28.57 146 LEU A O 1
ATOM 1039 N N . THR A 1 129 ? 36.510 2.655 11.476 1.00 29.02 147 THR A N 1
ATOM 1040 C CA . THR A 1 129 ? 36.788 3.045 10.097 1.00 28.60 147 THR A CA 1
ATOM 1041 C C . THR A 1 129 ? 38.260 2.882 9.730 1.00 33.13 147 THR A C 1
ATOM 1042 O O . THR A 1 129 ? 38.585 2.818 8.537 1.00 34.61 147 THR A O 1
ATOM 1046 N N . ASP A 1 130 ? 39.150 2.798 10.722 1.00 31.77 148 ASP A N 1
ATOM 1047 C CA . ASP A 1 130 ? 40.548 2.478 10.458 1.00 34.43 148 ASP A CA 1
ATOM 1048 C C . ASP A 1 130 ? 40.731 1.044 9.976 1.00 35.41 148 ASP A C 1
ATOM 1049 O O . ASP A 1 130 ? 41.779 0.727 9.403 1.00 38.78 148 ASP A O 1
ATOM 1054 N N . LEU A 1 131 ? 39.753 0.173 10.207 1.00 32.53 149 LEU A N 1
ATOM 1055 C CA . LEU A 1 131 ? 39.892 -1.215 9.800 1.00 34.23 149 LEU A CA 1
ATOM 1056 C C . LEU A 1 131 ? 39.770 -1.319 8.282 1.00 35.89 149 LEU A C 1
ATOM 1057 O O . LEU A 1 131 ? 38.928 -0.645 7.682 1.00 35.13 149 LEU A O 1
ATOM 1062 N N . PRO A 1 132 ? 40.592 -2.146 7.636 1.00 32.25 150 PRO A N 1
ATOM 1063 C CA . PRO A 1 132 ? 40.542 -2.243 6.167 1.00 33.71 150 PRO A CA 1
ATOM 1064 C C . PRO A 1 132 ? 39.220 -2.837 5.692 1.00 33.87 150 PRO A C 1
ATOM 1065 O O . PRO A 1 132 ? 38.784 -3.884 6.173 1.00 39.03 150 PRO A O 1
ATOM 1069 N N . GLY A 1 133 ? 38.583 -2.156 4.739 1.00 33.64 151 GLY A N 1
ATOM 1070 C CA . GLY A 1 133 ? 37.314 -2.601 4.205 1.00 31.55 151 GLY A CA 1
ATOM 1071 C C . GLY A 1 133 ? 36.088 -2.160 4.978 1.00 34.64 151 GLY A C 1
ATOM 1072 O O . GLY A 1 133 ? 34.966 -2.484 4.559 1.00 34.73 151 GLY A O 1
ATOM 1073 N N . VAL A 1 134 ? 36.258 -1.432 6.081 1.00 30.04 152 VAL A N 1
ATOM 1074 C CA . VAL A 1 134 ? 35.153 -0.988 6.929 1.00 27.43 152 VAL A CA 1
ATOM 1075 C C . VAL A 1 134 ? 34.994 0.521 6.769 1.00 30.51 152 VAL A C 1
ATOM 1076 O O . VAL A 1 134 ? 35.946 1.280 6.990 1.00 31.11 152 VAL A O 1
ATOM 1080 N N . GLY A 1 135 ? 33.790 0.957 6.399 1.00 27.80 153 GLY A N 1
ATOM 1081 C CA . GLY A 1 135 ? 33.482 2.357 6.211 1.00 31.00 153 GLY A CA 1
ATOM 1082 C C . GLY A 1 135 ? 32.623 2.936 7.328 1.00 30.11 153 GLY A C 1
ATOM 1083 O O . GLY A 1 135 ? 32.244 2.257 8.279 1.00 26.57 153 GLY A O 1
ATOM 1084 N N . VAL A 1 136 ? 32.298 4.227 7.173 1.00 28.13 154 VAL A N 1
ATOM 1085 C CA . VAL A 1 136 ? 31.601 4.945 8.241 1.00 25.68 154 VAL A CA 1
ATOM 1086 C C . VAL A 1 136 ? 30.184 4.425 8.449 1.00 25.63 154 VAL A C 1
ATOM 1087 O O . VAL A 1 136 ? 29.682 4.419 9.582 1.00 23.84 154 VAL A O 1
ATOM 1091 N N . LYS A 1 137 ? 29.517 3.968 7.387 1.00 23.39 155 LYS A N 1
ATOM 1092 C CA . LYS A 1 137 ? 28.173 3.427 7.561 1.00 23.45 155 LYS A CA 1
ATOM 1093 C C . LYS A 1 137 ? 28.194 2.193 8.459 1.00 23.07 155 LYS A C 1
ATOM 1094 O O . LYS A 1 137 ? 27.388 2.067 9.388 1.00 23.40 155 LYS A O 1
ATOM 1100 N N . THR A 1 138 ? 29.101 1.261 8.188 1.00 23.99 156 THR A N 1
ATOM 1101 C CA . THR A 1 138 ? 29.158 0.045 8.994 1.00 23.37 156 THR A CA 1
ATOM 1102 C C . THR A 1 138 ? 29.623 0.340 10.410 1.00 23.82 156 THR A C 1
ATOM 1103 O O . THR A 1 138 ? 29.080 -0.219 11.374 1.00 23.72 156 THR A O 1
ATOM 1107 N N . ALA A 1 139 ? 30.621 1.215 10.557 1.00 24.45 157 ALA A N 1
ATOM 1108 C CA . ALA A 1 139 ? 31.050 1.617 11.894 1.00 23.56 157 ALA A CA 1
ATOM 1109 C C . ALA A 1 139 ? 29.882 2.198 12.681 1.00 24.03 157 ALA A C 1
ATOM 1110 O O . ALA A 1 139 ? 29.679 1.858 13.857 1.00 25.06 157 ALA A O 1
ATOM 1112 N N . SER A 1 140 ? 29.093 3.064 12.036 1.00 22.22 158 SER A N 1
ATOM 1113 C CA . SER A 1 140 ? 27.934 3.663 12.689 1.00 21.09 158 SER A CA 1
ATOM 1114 C C . SER A 1 140 ? 26.884 2.611 13.025 1.00 23.38 158 SER A C 1
ATOM 1115 O O . SER A 1 140 ? 26.260 2.664 14.089 1.00 24.93 158 SER A O 1
ATOM 1118 N N . LEU A 1 141 ? 26.657 1.652 12.127 1.00 23.89 159 LEU A N 1
ATOM 1119 C CA . LEU A 1 141 ? 25.639 0.642 12.396 1.00 24.31 159 LEU A CA 1
ATOM 1120 C C . LEU A 1 141 ? 26.029 -0.237 13.576 1.00 23.82 159 LEU A C 1
ATOM 1121 O O . LEU A 1 141 ? 25.196 -0.530 14.446 1.00 25.00 159 LEU A O 1
ATOM 1126 N N . VAL A 1 142 ? 27.285 -0.676 13.617 1.00 25.22 160 VAL A N 1
ATOM 1127 C CA . VAL A 1 142 ? 27.750 -1.507 14.724 1.00 25.43 160 VAL A CA 1
ATOM 1128 C C . VAL A 1 142 ? 27.619 -0.752 16.043 1.00 25.29 160 VAL A C 1
ATOM 1129 O O . VAL A 1 142 ? 27.104 -1.280 17.036 1.00 26.61 160 VAL A O 1
ATOM 1133 N N . LEU A 1 143 ? 28.070 0.504 16.070 1.00 24.37 161 LEU A N 1
ATOM 1134 C CA . LEU A 1 143 ? 28.006 1.274 17.308 1.00 26.68 161 LEU A CA 1
ATOM 1135 C C . LEU A 1 143 ? 26.565 1.509 17.741 1.00 27.67 161 LEU A C 1
ATOM 1136 O O . LEU A 1 143 ? 26.245 1.394 18.929 1.00 28.28 161 LEU A O 1
ATOM 1141 N N . LEU A 1 144 ? 25.67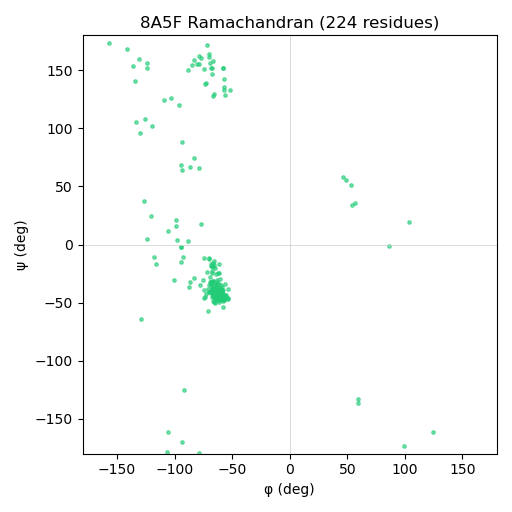8 1.818 16.788 1.00 27.00 162 LEU A N 1
ATOM 1142 C CA . LEU A 1 144 ? 24.275 2.071 17.118 1.00 26.44 162 LEU A CA 1
ATOM 1143 C C . LEU A 1 144 ? 23.561 0.789 17.532 1.00 26.61 162 LEU A C 1
ATOM 1144 O O . LEU A 1 144 ? 22.990 0.707 18.625 1.00 28.28 162 LEU A O 1
ATOM 1149 N N . PHE A 1 145 ? 23.570 -0.221 16.663 1.00 26.45 163 PHE A N 1
ATOM 1150 C CA . PHE A 1 145 ? 22.734 -1.395 16.897 1.00 28.34 163 PHE A CA 1
ATOM 1151 C C . PHE A 1 145 ? 23.307 -2.282 17.994 1.00 29.38 163 PHE A C 1
ATOM 1152 O O . PHE A 1 145 ? 22.578 -2.730 18.888 1.00 30.64 163 PHE A O 1
ATOM 1160 N N . ASN A 1 146 ? 24.609 -2.554 17.939 1.00 29.71 164 ASN A N 1
ATOM 1161 C CA . ASN A 1 146 ? 25.192 -3.483 18.899 1.00 32.54 164 ASN A CA 1
ATOM 1162 C C . ASN A 1 146 ? 25.544 -2.817 20.224 1.00 31.30 164 ASN A C 1
ATOM 1163 O O . ASN A 1 146 ? 25.527 -3.486 21.265 1.00 35.02 164 ASN A O 1
ATOM 1168 N N . TYR A 1 147 ? 25.867 -1.522 20.223 1.00 30.60 165 TYR A N 1
ATOM 1169 C CA . TYR A 1 147 ? 26.377 -0.886 21.434 1.00 31.00 165 TYR A CA 1
ATOM 1170 C C . TYR A 1 147 ? 25.581 0.330 21.891 1.00 31.48 165 TYR A C 1
ATOM 1171 O O . TYR A 1 147 ? 25.973 0.979 22.877 1.00 34.50 165 TYR A O 1
ATOM 1180 N N . ALA A 1 148 ? 24.463 0.636 21.228 1.00 31.95 166 ALA A N 1
ATOM 1181 C CA . ALA A 1 148 ? 23.548 1.701 21.656 1.00 30.70 166 ALA A CA 1
ATOM 1182 C C . ALA A 1 148 ? 24.242 3.058 21.776 1.00 29.83 166 ALA A C 1
ATOM 1183 O O . ALA A 1 148 ? 23.923 3.859 22.654 1.00 32.94 166 ALA A O 1
ATOM 1185 N N . ARG A 1 149 ? 25.220 3.333 20.854 1.00 30.30 167 ARG A N 1
ATOM 1186 C CA . ARG A 1 149 ? 25.834 4.656 20.833 1.00 30.28 167 ARG A CA 1
ATOM 1187 C C . ARG A 1 149 ? 25.036 5.584 19.922 1.00 27.44 167 ARG A C 1
ATOM 1188 O O . ARG A 1 149 ? 24.426 5.133 18.947 1.00 28.56 167 ARG A O 1
ATOM 1196 N N . PRO A 1 150 ? 25.021 6.888 20.207 1.00 28.77 168 PRO A N 1
ATOM 1197 C CA . PRO A 1 150 ? 24.201 7.828 19.407 1.00 28.39 168 PRO A CA 1
ATOM 1198 C C . PRO A 1 150 ? 24.889 8.278 18.122 1.00 25.61 168 PRO A C 1
ATOM 1199 O O . PRO A 1 150 ? 25.385 9.409 17.977 1.00 28.25 168 PRO A O 1
ATOM 1203 N N . VAL A 1 151 ? 24.928 7.368 17.149 1.00 26.51 169 VAL A N 1
ATOM 1204 C CA . VAL A 1 151 ? 25.363 7.669 15.794 1.00 25.81 169 VAL A CA 1
ATOM 1205 C C . VAL A 1 151 ? 24.310 7.117 14.848 1.00 23.83 169 VAL A C 1
ATOM 1206 O O . VAL A 1 151 ? 23.520 6.240 15.208 1.00 25.60 169 VAL A O 1
ATOM 1210 N N . PHE A 1 152 ? 24.303 7.639 13.624 1.00 24.19 170 PHE A N 1
ATOM 1211 C CA . PHE A 1 152 ? 23.233 7.351 12.670 1.00 22.74 170 PHE A CA 1
ATOM 1212 C C . PHE A 1 152 ? 23.797 6.815 11.360 1.00 22.31 170 PHE A C 1
ATOM 1213 O O . PHE A 1 152 ? 24.401 7.587 10.585 1.00 22.84 170 PHE A O 1
ATOM 1221 N N . PRO A 1 153 ? 23.636 5.528 11.059 1.00 22.61 171 PRO A N 1
ATOM 1222 C CA . PRO A 1 153 ? 24.160 5.014 9.785 1.00 21.23 171 PRO A CA 1
ATOM 1223 C C . PRO A 1 153 ? 23.312 5.469 8.608 1.00 20.31 171 PRO A C 1
ATOM 1224 O O . PRO A 1 153 ? 22.075 5.472 8.661 1.00 23.17 171 PRO A O 1
ATOM 1228 N N . VAL A 1 154 ? 23.996 5.855 7.531 1.00 19.50 172 VAL A N 1
ATOM 1229 C CA . VAL A 1 154 ? 23.350 6.372 6.328 1.00 19.51 172 VAL A CA 1
ATOM 1230 C C . VAL A 1 154 ? 23.753 5.427 5.209 1.00 22.21 172 VAL A C 1
ATOM 1231 O O . VAL A 1 154 ? 24.885 5.491 4.709 1.00 24.09 172 VAL A O 1
ATOM 1235 N N . ASP A 1 155 ? 22.845 4.532 4.825 1.00 23.23 173 ASP A N 1
ATOM 1236 C CA . ASP A 1 155 ? 23.073 3.676 3.670 1.00 23.35 173 ASP A CA 1
ATOM 1237 C C . ASP A 1 155 ? 22.464 4.341 2.439 1.00 23.26 173 ASP A C 1
ATOM 1238 O O . ASP A 1 155 ? 22.025 5.495 2.484 1.00 22.36 173 ASP A O 1
ATOM 1243 N N . THR A 1 156 ? 22.395 3.605 1.328 1.00 24.44 174 THR A N 1
ATOM 1244 C CA . THR A 1 156 ? 21.853 4.187 0.107 1.00 24.60 174 THR A CA 1
ATOM 1245 C C . THR A 1 156 ? 20.397 4.604 0.291 1.00 24.54 174 THR A C 1
ATOM 1246 O O . THR A 1 156 ? 19.971 5.644 -0.228 1.00 24.15 174 THR A O 1
ATOM 1250 N N . HIS A 1 157 ? 19.615 3.797 1.014 1.00 24.19 175 HIS A N 1
ATOM 1251 C CA . HIS A 1 157 ? 18.197 4.090 1.211 1.00 23.54 175 HIS A CA 1
ATOM 1252 C C . HIS A 1 157 ? 18.000 5.354 2.037 1.00 22.24 175 HIS A C 1
ATOM 1253 O O . HIS A 1 157 ? 17.227 6.242 1.649 1.00 21.91 175 HIS A O 1
ATOM 1260 N N . VAL A 1 158 ? 18.690 5.451 3.177 1.00 21.36 176 VAL A N 1
ATOM 1261 C CA . VAL A 1 158 ? 18.589 6.645 4.010 1.00 21.16 176 VAL A CA 1
ATOM 1262 C C . VAL A 1 158 ? 18.992 7.875 3.211 1.00 20.60 176 VAL A C 1
ATOM 1263 O O . VAL A 1 158 ? 18.309 8.908 3.229 1.00 21.17 176 VAL A O 1
ATOM 1267 N N . HIS A 1 159 ? 20.117 7.781 2.501 1.00 20.10 177 HIS A N 1
ATOM 1268 C CA . HIS A 1 159 ? 20.623 8.926 1.755 1.00 20.23 177 HIS A CA 1
ATOM 1269 C C . HIS A 1 159 ? 19.615 9.364 0.696 1.00 20.77 177 HIS A C 1
ATOM 1270 O O . HIS A 1 159 ? 19.328 10.562 0.550 1.00 20.82 177 HIS A O 1
ATOM 1277 N N . ARG A 1 160 ? 19.032 8.400 -0.023 1.00 20.65 178 ARG A N 1
ATOM 1278 C CA . ARG A 1 160 ? 18.114 8.727 -1.112 1.00 21.41 178 ARG A CA 1
ATOM 1279 C C . ARG A 1 160 ? 16.834 9.372 -0.592 1.00 20.15 178 ARG A C 1
ATOM 1280 O O . ARG A 1 160 ? 16.392 10.403 -1.118 1.00 20.20 178 ARG A O 1
ATOM 1288 N N . VAL A 1 161 ? 16.208 8.782 0.434 1.00 19.92 179 VAL A N 1
ATOM 1289 C CA . VAL A 1 161 ? 14.936 9.333 0.899 1.00 20.94 179 VAL A CA 1
ATOM 1290 C C . VAL A 1 161 ? 15.150 10.708 1.522 1.00 19.59 179 VAL A C 1
ATOM 1291 O O . VAL A 1 161 ? 14.401 11.657 1.247 1.00 20.53 179 VAL A O 1
ATOM 1295 N N A SER A 1 162 ? 16.165 10.827 2.389 0.50 20.37 180 SER A N 1
ATOM 1296 N N B SER A 1 162 ? 16.176 10.842 2.368 0.50 21.76 180 SER A N 1
ATOM 1297 C CA A SER A 1 162 ? 16.452 12.100 3.041 0.50 19.65 180 SER A CA 1
ATOM 1298 C CA B SER A 1 162 ? 16.398 12.116 3.040 0.50 20.01 180 SER A CA 1
ATOM 1299 C C A SER A 1 162 ? 16.721 13.197 2.023 0.50 19.49 180 SER A C 1
ATOM 1300 C C B SER A 1 162 ? 16.783 13.221 2.064 0.50 24.95 180 SER A C 1
ATOM 1301 O O A SER A 1 162 ? 16.264 14.337 2.187 0.50 17.70 180 SER A O 1
ATOM 1302 O O B SER A 1 162 ? 16.443 14.389 2.291 0.50 28.45 180 SER A O 1
ATOM 1307 N N . THR A 1 163 ? 17.498 12.885 0.987 1.00 20.14 181 THR A N 1
ATOM 1308 C CA . THR A 1 163 ? 17.858 13.899 0.002 1.00 21.36 181 THR A CA 1
ATOM 1309 C C . THR A 1 163 ? 16.660 14.247 -0.879 1.00 20.04 181 THR A C 1
ATOM 1310 O O . THR A 1 163 ? 16.421 15.426 -1.181 1.00 22.91 181 THR A O 1
ATOM 1314 N N . ARG A 1 164 ? 15.896 13.243 -1.312 1.00 21.04 182 ARG A N 1
ATOM 1315 C CA . ARG A 1 164 ? 14.718 13.544 -2.123 1.00 21.93 182 ARG A CA 1
ATOM 1316 C C . ARG A 1 164 ? 13.759 14.467 -1.374 1.00 19.54 182 ARG A C 1
ATOM 1317 O O . ARG A 1 164 ? 13.310 15.485 -1.917 1.00 21.22 182 ARG A O 1
ATOM 1325 N N . VAL A 1 165 ? 13.447 14.133 -0.119 1.00 20.24 183 VAL A N 1
ATOM 1326 C CA . VAL A 1 165 ? 12.541 14.954 0.682 1.00 21.82 183 VAL A CA 1
ATOM 1327 C C . VAL A 1 165 ? 13.103 16.359 0.854 1.00 21.20 183 VAL A C 1
ATOM 1328 O O . VAL A 1 165 ? 12.359 17.350 0.852 1.00 22.40 183 VAL A O 1
ATOM 1332 N N . GLY A 1 166 ? 14.416 16.470 1.023 1.00 22.11 184 GLY A N 1
ATOM 1333 C CA . GLY A 1 166 ? 15.048 17.751 1.237 1.00 21.02 184 GLY A CA 1
ATOM 1334 C C . GLY A 1 166 ? 15.461 18.039 2.663 1.00 21.67 184 GLY A C 1
ATOM 1335 O O . GLY A 1 166 ? 15.685 19.208 2.999 1.00 23.15 184 GLY A O 1
ATOM 1336 N N . VAL A 1 167 ? 15.583 17.012 3.506 1.00 20.86 185 VAL A N 1
ATOM 1337 C CA . VAL A 1 167 ? 16.113 17.196 4.854 1.00 23.25 185 VAL A CA 1
ATOM 1338 C C . VAL A 1 167 ? 17.552 17.681 4.786 1.00 21.35 185 VAL A C 1
ATOM 1339 O O . VAL A 1 167 ? 18.008 18.445 5.651 1.00 22.83 185 VAL A O 1
ATOM 1343 N N . ILE A 1 168 ? 18.284 17.259 3.757 1.00 20.23 186 ILE A N 1
ATOM 1344 C CA . ILE A 1 168 ? 19.630 17.772 3.478 1.00 23.85 186 ILE A CA 1
ATOM 1345 C C . ILE A 1 168 ? 19.748 18.037 1.993 1.00 24.04 186 ILE A C 1
ATOM 1346 O O . ILE A 1 168 ? 19.048 17.422 1.176 1.00 23.81 186 ILE A O 1
ATOM 1351 N N . PRO A 1 169 ? 20.625 18.968 1.609 1.00 24.58 187 PRO A N 1
ATOM 1352 C CA . PRO A 1 169 ? 20.945 19.130 0.188 1.00 26.80 187 PRO A CA 1
ATOM 1353 C C . PRO A 1 169 ? 21.787 17.961 -0.291 1.00 28.29 187 PRO A C 1
ATOM 1354 O O . PRO A 1 169 ? 22.227 17.117 0.491 1.00 23.25 187 PRO A O 1
ATOM 1358 N N . ARG A 1 170 ? 21.996 17.908 -1.604 1.00 27.96 188 ARG A N 1
ATOM 1359 C CA . ARG A 1 170 ? 22.768 16.816 -2.179 1.00 27.58 188 ARG A CA 1
ATOM 1360 C C . ARG A 1 170 ? 24.224 16.901 -1.731 1.00 25.58 188 ARG A C 1
ATOM 1361 O O . ARG A 1 170 ? 24.871 17.944 -1.865 1.00 27.81 188 ARG A O 1
ATOM 1369 N N . MET A 1 171 ? 24.740 15.797 -1.203 1.00 23.59 189 MET A N 1
ATOM 1370 C CA . MET A 1 171 ? 26.123 15.709 -0.761 1.00 25.05 189 MET A CA 1
ATOM 1371 C C . MET A 1 171 ? 26.504 14.237 -0.769 1.00 25.93 189 MET A C 1
ATOM 1372 O O . MET A 1 171 ? 25.662 13.360 -0.988 1.00 26.86 189 MET A O 1
ATOM 1377 N N . GLY A 1 172 ? 27.789 13.973 -0.527 1.00 26.99 190 GLY A N 1
ATOM 1378 C CA . GLY A 1 172 ? 28.257 12.606 -0.492 1.00 27.10 190 GLY A CA 1
ATOM 1379 C C . GLY A 1 172 ? 27.742 11.857 0.720 1.00 27.04 190 GLY A C 1
ATOM 1380 O O . GLY A 1 172 ? 27.297 12.444 1.709 1.00 24.35 190 GLY A O 1
ATOM 1381 N N . GLU A 1 173 ? 27.801 10.525 0.629 1.00 27.57 191 GLU A N 1
ATOM 1382 C CA . GLU A 1 173 ? 27.245 9.677 1.681 1.00 26.55 191 GLU A CA 1
ATOM 1383 C C . GLU A 1 173 ? 27.998 9.841 3.003 1.00 25.25 191 GLU A C 1
ATOM 1384 O O . GLU A 1 173 ? 27.388 9.822 4.076 1.00 25.25 191 GLU A O 1
ATOM 1390 N N . GLN A 1 174 ? 29.319 10.007 2.952 1.00 27.72 192 GLN A N 1
ATOM 1391 C CA . GLN A 1 174 ? 30.069 10.238 4.185 1.00 28.00 192 GLN A CA 1
ATOM 1392 C C . GLN A 1 174 ? 29.669 11.564 4.827 1.00 25.98 192 GLN A C 1
ATOM 1393 O O . GLN A 1 174 ? 29.411 11.630 6.034 1.00 26.61 192 GLN A O 1
ATOM 1399 N N . ALA A 1 175 ? 29.593 12.630 4.025 1.00 23.67 193 ALA A N 1
ATOM 1400 C CA . ALA A 1 175 ? 29.136 13.922 4.534 1.00 23.79 193 ALA A CA 1
ATOM 1401 C C . ALA A 1 175 ? 27.727 13.833 5.117 1.00 22.90 193 ALA A C 1
ATOM 1402 O O . ALA A 1 175 ? 27.418 14.492 6.116 1.00 23.28 193 ALA A O 1
ATOM 1404 N N . ALA A 1 176 ? 26.856 13.027 4.505 1.00 21.51 194 ALA A N 1
ATOM 1405 C CA . ALA A 1 176 ? 25.486 12.908 4.993 1.00 20.83 194 ALA A CA 1
ATOM 1406 C C . ALA A 1 176 ? 25.428 12.308 6.392 1.00 20.54 194 ALA A C 1
ATOM 1407 O O . ALA A 1 176 ? 24.452 12.532 7.119 1.00 21.68 194 ALA A O 1
ATOM 1409 N N . HIS A 1 177 ? 26.440 11.527 6.785 1.00 21.80 195 HIS A N 1
ATOM 1410 C CA . HIS A 1 177 ? 26.461 11.003 8.149 1.00 21.62 195 HIS A CA 1
ATOM 1411 C C . HIS A 1 177 ? 26.511 12.142 9.162 1.00 21.99 195 HIS A C 1
ATOM 1412 O O . HIS A 1 177 ? 25.760 12.148 10.147 1.00 25.38 195 HIS A O 1
ATOM 1419 N N . ARG A 1 178 ? 27.394 13.119 8.936 1.00 26.54 196 ARG A N 1
ATOM 1420 C CA . ARG A 1 178 ? 27.486 14.257 9.843 1.00 28.56 196 ARG A CA 1
ATOM 1421 C C . ARG A 1 178 ? 26.257 15.147 9.723 1.00 25.83 196 ARG A C 1
ATOM 1422 O O . ARG A 1 178 ? 25.728 15.635 10.730 1.00 26.07 196 ARG A O 1
ATOM 1430 N N . ALA A 1 179 ? 25.788 15.369 8.499 1.00 22.40 197 ALA A N 1
ATOM 1431 C CA . ALA A 1 179 ? 24.703 16.320 8.290 1.00 23.55 197 ALA A CA 1
ATOM 1432 C C . ALA A 1 179 ? 23.412 15.822 8.917 1.00 22.34 197 ALA A C 1
ATOM 1433 O O . ALA A 1 179 ? 22.682 16.601 9.540 1.00 24.60 197 ALA A O 1
ATOM 1435 N N . LEU A 1 180 ? 23.116 14.526 8.773 1.00 21.37 198 LEU A N 1
ATOM 1436 C CA . LEU A 1 180 ? 21.872 14.011 9.327 1.00 21.03 198 LEU A CA 1
ATOM 1437 C C . LEU A 1 180 ? 21.950 13.889 10.846 1.00 21.78 198 LEU A C 1
ATOM 1438 O O . LEU A 1 180 ? 20.985 14.215 11.541 1.00 22.62 198 LEU A O 1
ATOM 1443 N N . LEU A 1 181 ? 23.100 13.461 11.386 1.00 21.82 199 LEU A N 1
ATOM 1444 C CA . LEU A 1 181 ? 23.233 13.356 12.836 1.00 24.21 199 LEU A CA 1
ATOM 1445 C C . LEU A 1 181 ? 23.060 14.711 13.507 1.00 23.21 199 LEU A C 1
ATOM 1446 O O . LEU A 1 181 ? 22.504 14.791 14.612 1.00 24.56 199 LEU A O 1
ATOM 1451 N N . ALA A 1 182 ? 23.502 15.784 12.843 1.00 24.94 200 ALA A N 1
ATOM 1452 C CA . ALA A 1 182 ? 23.360 17.131 13.381 1.00 26.02 200 ALA A CA 1
ATOM 1453 C C . ALA A 1 182 ? 21.903 17.565 13.492 1.00 25.36 200 ALA A C 1
ATOM 1454 O O . ALA A 1 182 ? 21.607 18.540 14.198 1.00 29.91 200 ALA A O 1
ATOM 1456 N N . LEU A 1 183 ? 20.995 16.885 12.793 1.00 25.78 201 LEU A N 1
ATOM 1457 C CA . LEU A 1 183 ? 19.572 17.196 12.830 1.00 25.14 201 LEU A CA 1
ATOM 1458 C C . LEU A 1 183 ? 18.794 16.295 13.780 1.00 25.52 201 LEU A C 1
ATOM 1459 O O . LEU A 1 183 ? 17.567 16.418 13.860 1.00 29.73 201 LEU A O 1
ATOM 1464 N N . LEU A 1 184 ? 19.467 15.410 14.505 1.00 23.76 202 LEU A N 1
ATOM 1465 C CA . LEU A 1 184 ? 18.816 14.354 15.258 1.00 23.38 202 LEU A CA 1
ATOM 1466 C C . LEU A 1 184 ? 19.202 14.413 16.733 1.00 25.02 202 LEU A C 1
ATOM 1467 O O . LEU A 1 184 ? 20.257 14.951 17.089 1.00 27.00 202 LEU A O 1
ATOM 1472 N N . PRO A 1 185 ? 18.364 13.873 17.616 1.00 26.79 203 PRO A N 1
ATOM 1473 C CA . PRO A 1 185 ? 18.704 13.824 19.042 1.00 31.49 203 PRO A CA 1
ATOM 1474 C C . PRO A 1 185 ? 19.674 12.691 19.324 1.00 28.53 203 PRO A C 1
ATOM 1475 O O . PRO A 1 185 ? 19.718 11.697 18.585 1.00 28.33 203 PRO A O 1
ATOM 1479 N N . PRO A 1 186 ? 20.454 12.790 20.398 1.00 29.40 204 PRO A N 1
ATOM 1480 C CA . PRO A 1 186 ? 21.363 11.701 20.818 1.00 28.84 204 PRO A CA 1
ATOM 1481 C C . PRO A 1 186 ? 20.594 10.603 21.543 1.00 28.53 204 PRO A C 1
ATOM 1482 O O . PRO A 1 186 ? 20.757 10.341 22.742 1.00 30.73 204 PRO A O 1
ATOM 1486 N N . ASP A 1 187 ? 19.718 9.940 20.795 1.00 29.50 205 ASP A N 1
ATOM 1487 C CA . ASP A 1 187 ? 18.746 9.002 21.350 1.00 28.92 205 ASP A CA 1
ATOM 1488 C C . ASP A 1 187 ? 18.861 7.731 20.524 1.00 28.54 205 ASP A C 1
ATOM 1489 O O . ASP A 1 187 ? 18.263 7.646 19.438 1.00 27.21 205 ASP A O 1
ATOM 1494 N N . PRO A 1 188 ? 19.623 6.741 20.982 1.00 26.67 206 PRO A N 1
ATOM 1495 C CA . PRO A 1 188 ? 19.928 5.571 20.134 1.00 25.91 206 PRO A CA 1
ATOM 1496 C C . PRO A 1 188 ? 18.685 4.810 19.697 1.00 26.81 206 PRO A C 1
ATOM 1497 O O . PRO A 1 188 ? 18.591 4.438 18.519 1.00 26.61 206 PRO A O 1
ATOM 1501 N N . PRO A 1 189 ? 17.708 4.540 20.581 1.00 28.39 207 PRO A N 1
ATOM 1502 C CA . PRO A 1 189 ? 16.504 3.851 20.077 1.00 29.89 207 PRO A CA 1
ATOM 1503 C C . PRO A 1 189 ? 15.783 4.635 18.993 1.00 29.08 207 PRO A C 1
ATOM 1504 O O . PRO A 1 189 ? 15.289 4.044 18.027 1.00 26.89 207 PRO A O 1
ATOM 1508 N N . TYR A 1 190 ? 15.730 5.961 19.135 1.00 28.96 208 TYR A N 1
ATOM 1509 C CA . TYR A 1 190 ? 15.091 6.815 18.138 1.00 24.69 208 TYR A CA 1
ATOM 1510 C C . TYR A 1 190 ? 15.850 6.754 16.822 1.00 23.92 208 TYR A C 1
ATOM 1511 O O . TYR A 1 190 ? 15.250 6.619 15.749 1.00 24.31 208 TYR A O 1
ATOM 1520 N N . LEU A 1 191 ? 17.177 6.854 16.888 1.00 24.87 209 LEU A N 1
ATOM 1521 C CA . LEU A 1 191 ? 18.004 6.783 15.689 1.00 23.15 209 LEU A CA 1
ATOM 1522 C C . LEU A 1 191 ? 17.831 5.445 14.992 1.00 23.30 209 LEU A C 1
ATOM 1523 O O . LEU A 1 191 ? 17.764 5.383 13.756 1.00 22.97 209 LEU A O 1
ATOM 1528 N N . TYR A 1 192 ? 17.762 4.360 15.767 1.00 23.47 210 TYR A N 1
ATOM 1529 C CA . TYR A 1 192 ? 17.609 3.041 15.166 1.00 23.42 210 TYR A CA 1
ATOM 1530 C C . TYR A 1 192 ? 16.245 2.877 14.496 1.00 23.32 210 TYR A C 1
ATOM 1531 O O . TYR A 1 192 ? 16.170 2.382 13.362 1.00 24.57 210 TYR A O 1
ATOM 1540 N N . GLU A 1 193 ? 15.158 3.295 15.164 1.00 25.10 211 GLU A N 1
ATOM 1541 C CA . GLU A 1 193 ? 13.839 3.249 14.529 1.00 25.78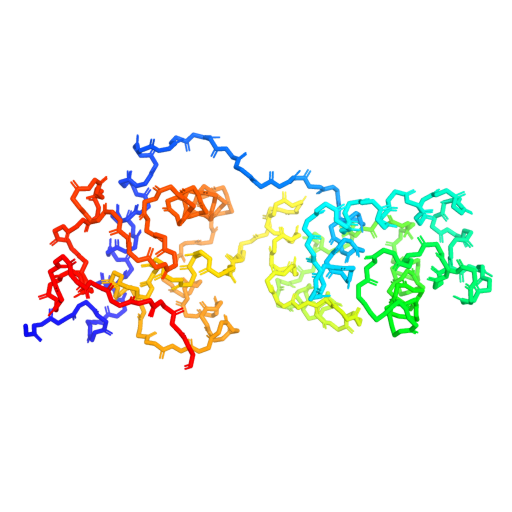 211 GLU A CA 1
ATOM 1542 C C . GLU A 1 193 ? 13.842 4.013 13.213 1.00 25.34 211 GLU A C 1
ATOM 1543 O O . GLU A 1 193 ? 13.290 3.544 12.206 1.00 24.75 211 GLU A O 1
ATOM 1549 N N . LEU A 1 194 ? 14.438 5.207 13.209 1.00 24.34 212 LEU A N 1
ATOM 1550 C CA . LEU A 1 194 ? 14.468 6.007 11.991 1.00 22.57 212 LEU A CA 1
ATOM 1551 C C . LEU A 1 194 ? 15.264 5.312 10.891 1.00 21.97 212 LEU A C 1
ATOM 1552 O O . LEU A 1 194 ? 14.846 5.303 9.721 1.00 22.20 212 LEU A O 1
ATOM 1557 N N . HIS A 1 195 ? 16.419 4.736 11.245 1.00 21.60 213 HIS A N 1
ATOM 1558 C CA . HIS A 1 195 ? 17.230 4.033 10.258 1.00 21.76 213 HIS A CA 1
ATOM 1559 C C . HIS A 1 195 ? 16.443 2.900 9.600 1.00 21.74 213 HIS A C 1
ATOM 1560 O O . HIS A 1 195 ? 16.340 2.829 8.370 1.00 22.17 213 HIS A O 1
ATOM 1567 N N . ILE A 1 196 ? 15.868 2.002 10.403 1.00 22.47 214 ILE A N 1
ATOM 1568 C CA . ILE A 1 196 ? 15.185 0.849 9.818 1.00 23.18 214 ILE A CA 1
ATOM 1569 C C . ILE A 1 196 ? 13.934 1.269 9.051 1.00 22.38 214 ILE A C 1
ATOM 1570 O O . ILE A 1 196 ? 13.607 0.670 8.018 1.00 24.24 214 ILE A O 1
ATOM 1575 N N . ASN A 1 197 ? 13.227 2.311 9.512 1.00 21.74 215 ASN A N 1
ATOM 1576 C CA . ASN A 1 197 ? 12.037 2.751 8.779 1.00 23.46 215 ASN A CA 1
ATOM 1577 C C . ASN A 1 197 ? 12.411 3.402 7.450 1.00 23.53 215 ASN A C 1
ATOM 1578 O O . ASN A 1 197 ? 11.674 3.261 6.465 1.00 23.03 215 ASN A O 1
ATOM 1583 N N . PHE A 1 198 ? 13.540 4.126 7.402 1.00 22.57 216 PHE A N 1
ATOM 1584 C CA . PHE A 1 198 ? 14.061 4.605 6.116 1.00 22.52 216 PHE A CA 1
ATOM 1585 C C . PHE A 1 198 ? 14.353 3.439 5.178 1.00 22.82 216 PHE A C 1
ATOM 1586 O O . PHE A 1 198 ? 14.046 3.502 3.981 1.00 21.82 216 PHE A O 1
ATOM 1594 N N . LEU A 1 199 ? 14.958 2.366 5.697 1.00 22.25 217 LEU A N 1
ATOM 1595 C CA . LEU A 1 199 ? 15.277 1.215 4.857 1.00 24.76 217 LEU A CA 1
ATOM 1596 C C . LEU A 1 199 ? 14.010 0.590 4.287 1.00 24.07 217 LEU A C 1
ATOM 1597 O O . LEU A 1 199 ? 13.932 0.289 3.086 1.00 24.55 217 LEU A O 1
ATOM 1602 N N . SER A 1 200 ? 12.996 0.401 5.133 1.00 23.49 218 SER A N 1
ATOM 1603 C CA . SER A 1 200 ? 11.728 -0.129 4.642 1.00 23.13 218 SER A CA 1
ATOM 1604 C C . SER A 1 200 ? 11.142 0.777 3.565 1.00 22.22 218 SER A C 1
ATOM 1605 O O . SER A 1 200 ? 10.656 0.299 2.530 1.00 24.65 218 SER A O 1
ATOM 1608 N N . HIS A 1 201 ? 11.170 2.088 3.797 1.00 23.76 219 HIS A N 1
ATOM 1609 C CA . HIS A 1 201 ? 10.558 3.009 2.844 1.00 21.92 219 HIS A CA 1
ATOM 1610 C C . HIS A 1 201 ? 11.325 3.027 1.527 1.00 22.24 219 HIS A C 1
ATOM 1611 O O . HIS A 1 201 ? 10.716 3.069 0.443 1.00 23.52 219 HIS A O 1
ATOM 1618 N N . GLY A 1 202 ? 12.663 2.971 1.594 1.00 23.05 220 GLY A N 1
ATOM 1619 C CA . GLY A 1 202 ? 13.456 2.973 0.378 1.00 23.17 220 GLY A CA 1
ATOM 1620 C C . GLY A 1 202 ? 13.285 1.708 -0.437 1.00 23.72 220 GLY A C 1
ATOM 1621 O O . GLY A 1 202 ? 13.367 1.743 -1.669 1.00 24.13 220 GLY A O 1
ATOM 1622 N N . ARG A 1 203 ? 13.048 0.578 0.233 1.00 25.36 221 ARG A N 1
ATOM 1623 C CA . ARG A 1 203 ? 12.853 -0.685 -0.470 1.00 26.84 221 ARG A CA 1
ATOM 1624 C C . ARG A 1 203 ? 11.450 -0.792 -1.059 1.00 27.94 221 ARG A C 1
ATOM 1625 O O . ARG A 1 203 ? 11.276 -1.347 -2.149 1.00 30.95 221 ARG A O 1
ATOM 1633 N N . GLN A 1 204 ? 10.445 -0.250 -0.371 1.00 26.57 222 GLN A N 1
ATOM 1634 C CA . GLN A 1 204 ? 9.056 -0.501 -0.747 1.00 29.09 222 GLN A CA 1
ATOM 1635 C C . GLN A 1 204 ? 8.405 0.617 -1.545 1.00 25.50 222 GLN A C 1
ATOM 1636 O O . GLN A 1 204 ? 7.516 0.334 -2.360 1.00 32.35 222 GLN A O 1
ATOM 1642 N N . VAL A 1 205 ? 8.811 1.869 -1.330 1.00 24.86 223 VAL A N 1
ATOM 1643 C CA . VAL A 1 205 ? 8.106 3.029 -1.867 1.00 24.34 223 VAL A CA 1
ATOM 1644 C C . VAL A 1 205 ? 9.075 3.954 -2.591 1.00 24.20 223 VAL A C 1
ATOM 1645 O O . VAL A 1 205 ? 8.968 4.159 -3.807 1.00 25.84 223 VAL A O 1
ATOM 1649 N N . CYS A 1 206 ? 10.025 4.528 -1.850 1.00 22.40 224 CYS A N 1
ATOM 1650 C CA . CYS A 1 206 ? 10.926 5.532 -2.410 1.00 24.05 224 CYS A CA 1
ATOM 1651 C C . CYS A 1 206 ? 12.125 4.831 -3.047 1.00 21.19 224 CYS A C 1
ATOM 1652 O O . CYS A 1 206 ? 13.268 4.922 -2.592 1.00 22.64 224 CYS A O 1
ATOM 1655 N N . THR A 1 207 ? 11.829 4.100 -4.118 1.00 24.40 225 THR A N 1
ATOM 1656 C CA . THR A 1 207 ? 12.799 3.201 -4.722 1.00 24.35 225 THR A CA 1
ATOM 1657 C C . THR A 1 207 ? 13.800 3.959 -5.591 1.00 23.65 225 THR A C 1
ATOM 1658 O O . THR A 1 207 ? 13.587 5.110 -5.984 1.00 23.33 225 THR A O 1
ATOM 1662 N N . TRP A 1 208 ? 14.918 3.286 -5.879 1.00 25.39 226 TRP A N 1
ATOM 1663 C CA . TRP A 1 208 ? 16.016 3.932 -6.588 1.00 24.61 226 TRP A CA 1
ATOM 1664 C C . TRP A 1 208 ? 15.553 4.538 -7.907 1.00 24.51 226 TRP A C 1
ATOM 1665 O O . TRP A 1 208 ? 15.934 5.664 -8.247 1.00 24.54 226 TRP A O 1
ATOM 1676 N N . THR A 1 209 ? 14.736 3.812 -8.662 1.00 25.16 227 THR A N 1
ATOM 1677 C CA . THR A 1 209 ? 14.109 4.345 -9.865 1.00 27.37 227 THR A CA 1
ATOM 1678 C C . THR A 1 209 ? 12.598 4.194 -9.743 1.00 27.17 227 THR A C 1
ATOM 1679 O O . THR A 1 209 ? 12.097 3.309 -9.032 1.00 26.38 227 THR A O 1
ATOM 1683 N N . ARG A 1 210 ? 11.890 5.098 -10.410 1.00 28.64 228 ARG A N 1
ATOM 1684 C CA . ARG A 1 210 ? 10.432 5.137 -10.420 1.00 29.64 228 ARG A CA 1
ATOM 1685 C C . ARG A 1 210 ? 9.792 4.978 -9.037 1.00 29.15 228 ARG A C 1
ATOM 1686 O O . ARG A 1 210 ? 8.990 4.064 -8.820 1.00 27.84 228 ARG A O 1
ATOM 1694 N N . PRO A 1 211 ? 10.123 5.856 -8.084 1.00 25.42 229 PRO A N 1
ATOM 1695 C CA . PRO A 1 211 ? 9.499 5.770 -6.761 1.00 25.32 229 PRO A CA 1
ATOM 1696 C C . PRO A 1 211 ? 7.984 5.864 -6.864 1.00 23.14 229 PRO A C 1
ATOM 1697 O O . PRO A 1 211 ? 7.430 6.486 -7.776 1.00 26.98 229 PRO A O 1
ATOM 1701 N N . LYS A 1 212 ? 7.316 5.245 -5.896 1.00 24.23 230 LYS A N 1
ATOM 1702 C CA . LYS A 1 212 ? 5.858 5.169 -5.891 1.00 27.91 230 LYS A CA 1
ATOM 1703 C C . LYS A 1 212 ? 5.287 6.317 -5.056 1.00 25.16 230 LYS A C 1
ATOM 1704 O O . LYS A 1 212 ? 4.697 6.127 -3.992 1.00 26.54 230 LYS A O 1
ATOM 1710 N N . CYS A 1 213 ? 5.448 7.535 -5.593 1.00 26.50 231 CYS A N 1
ATOM 1711 C CA . CYS A 1 213 ? 5.090 8.740 -4.846 1.00 27.63 231 CYS A CA 1
ATOM 1712 C C . CYS A 1 213 ? 3.620 8.772 -4.463 1.00 26.99 231 CYS A C 1
ATOM 1713 O O . CYS A 1 213 ? 3.277 9.267 -3.382 1.00 26.85 231 CYS A O 1
ATOM 1716 N N . GLY A 1 214 ? 2.740 8.247 -5.316 1.00 28.97 232 GLY A N 1
ATOM 1717 C CA . GLY A 1 214 ? 1.328 8.207 -4.973 1.00 29.16 232 GLY A CA 1
ATOM 1718 C C . GLY A 1 214 ? 0.990 7.304 -3.807 1.00 33.20 232 GLY A C 1
ATOM 1719 O O . GLY A 1 214 ? -0.124 7.399 -3.283 1.00 36.35 232 GLY A O 1
ATOM 1720 N N . LYS A 1 215 ? 1.915 6.435 -3.396 1.00 29.17 233 LYS A N 1
ATOM 1721 C CA . LYS A 1 215 ? 1.751 5.579 -2.228 1.00 29.10 233 LYS A CA 1
ATOM 1722 C C . LYS A 1 215 ? 2.581 6.054 -1.041 1.00 29.61 233 LYS A C 1
ATOM 1723 O O . LYS A 1 215 ? 2.711 5.321 -0.057 1.00 35.65 233 LYS A O 1
ATOM 1729 N N . CYS A 1 216 ? 3.141 7.260 -1.106 1.00 26.02 234 CYS A N 1
ATOM 1730 C CA . CYS A 1 216 ? 4.144 7.713 -0.153 1.00 24.56 234 CYS A CA 1
ATOM 1731 C C . CYS A 1 216 ? 3.530 8.674 0.857 1.00 27.36 234 CYS A C 1
ATOM 1732 O O . CYS A 1 216 ? 2.918 9.678 0.479 1.00 30.36 234 CYS A O 1
ATOM 1735 N N . ILE A 1 217 ? 3.704 8.362 2.142 1.00 24.32 235 ILE A N 1
ATOM 1736 C CA . ILE A 1 217 ? 3.176 9.183 3.226 1.00 22.95 235 ILE A CA 1
ATOM 1737 C C . ILE A 1 217 ? 3.902 10.517 3.365 1.00 26.10 235 ILE A C 1
ATOM 1738 O O . ILE A 1 217 ? 3.413 11.407 4.071 1.00 28.58 235 ILE A O 1
ATOM 1743 N N . LEU A 1 218 ? 5.050 10.690 2.707 1.00 24.02 236 LEU A N 1
ATOM 1744 C CA . LEU A 1 218 ? 5.842 11.916 2.821 1.00 25.51 236 LEU A CA 1
ATOM 1745 C C . LEU A 1 218 ? 5.537 12.919 1.713 1.00 22.63 236 LEU A C 1
ATOM 1746 O O . LEU A 1 218 ? 6.091 14.026 1.722 1.00 24.64 236 LEU A O 1
ATOM 1751 N N . ARG A 1 219 ? 4.647 12.564 0.784 1.00 24.25 237 ARG A N 1
ATOM 1752 C CA . ARG A 1 219 ? 4.602 13.216 -0.520 1.00 24.87 237 ARG A CA 1
ATOM 1753 C C . ARG A 1 219 ? 4.361 14.719 -0.419 1.00 25.05 237 ARG A C 1
ATOM 1754 O O . ARG A 1 219 ? 4.955 15.496 -1.181 1.00 25.99 237 ARG A O 1
ATOM 1762 N N . GLU A 1 220 ? 3.481 15.150 0.493 1.00 26.75 238 GLU A N 1
ATOM 1763 C CA . GLU A 1 220 ? 3.132 16.567 0.573 1.00 26.39 238 GLU A CA 1
ATOM 1764 C C . GLU A 1 220 ? 4.267 17.445 1.097 1.00 26.69 238 GLU A C 1
ATOM 1765 O O . GLU A 1 220 ? 4.172 18.674 0.991 1.00 29.16 238 GLU A O 1
ATOM 1771 N N . ARG A 1 221 ? 5.336 16.861 1.648 1.00 25.16 239 ARG A N 1
ATOM 1772 C CA A ARG A 1 221 ? 6.483 17.625 2.129 0.50 24.43 239 ARG A CA 1
ATOM 1773 C CA B ARG A 1 221 ? 6.480 17.641 2.112 0.50 28.91 239 ARG A CA 1
ATOM 1774 C C . ARG A 1 221 ? 7.782 17.233 1.426 1.00 24.98 239 ARG A C 1
ATOM 1775 O O . ARG A 1 221 ? 8.874 17.524 1.935 1.00 27.84 239 ARG A O 1
ATOM 1790 N N . CYS A 1 222 ? 7.694 16.593 0.262 1.00 24.52 240 CYS A N 1
ATOM 1791 C CA . CYS A 1 222 ? 8.864 16.106 -0.460 1.00 22.80 240 CYS A CA 1
ATOM 1792 C C . CYS A 1 222 ? 9.305 17.111 -1.524 1.00 23.23 240 CYS A C 1
ATOM 1793 O O . CYS A 1 222 ? 8.537 17.419 -2.438 1.00 24.94 240 CYS A O 1
ATOM 1796 N N . ASP A 1 223 ? 10.552 17.600 -1.416 1.00 23.89 241 ASP A N 1
ATOM 1797 C CA . ASP A 1 223 ? 11.118 18.474 -2.452 1.00 23.05 241 ASP A CA 1
ATOM 1798 C C . ASP A 1 223 ? 11.063 17.819 -3.831 1.00 22.71 241 ASP A C 1
ATOM 1799 O O . ASP A 1 223 ? 10.696 18.460 -4.818 1.00 25.06 241 ASP A O 1
ATOM 1804 N N . ALA A 1 224 ? 11.473 16.545 -3.923 1.00 23.63 242 ALA A N 1
ATOM 1805 C CA . ALA A 1 224 ? 11.551 15.890 -5.225 1.00 22.00 242 ALA A CA 1
ATOM 1806 C C . ALA A 1 224 ? 10.187 15.832 -5.891 1.00 23.48 242 ALA A C 1
ATOM 1807 O O . ALA A 1 224 ? 10.060 16.123 -7.084 1.00 23.92 242 ALA A O 1
ATOM 1809 N N . TYR A 1 225 ? 9.149 15.488 -5.125 1.00 22.86 243 TYR A N 1
ATOM 1810 C CA . TYR A 1 225 ? 7.808 15.449 -5.696 1.00 23.90 243 TYR A CA 1
ATOM 1811 C C . TYR A 1 225 ? 7.340 16.847 -6.080 1.00 23.80 243 TYR A C 1
ATOM 1812 O O . TYR A 1 225 ? 6.690 17.028 -7.114 1.00 26.17 243 TYR A O 1
ATOM 1821 N N . ALA A 1 226 ? 7.670 17.857 -5.266 1.00 25.62 244 ALA A N 1
ATOM 1822 C CA . ALA A 1 226 ? 7.278 19.218 -5.619 1.00 25.55 244 ALA A CA 1
ATOM 1823 C C . ALA A 1 226 ? 7.930 19.674 -6.915 1.00 27.22 244 ALA A C 1
ATOM 1824 O O . ALA A 1 226 ? 7.346 20.477 -7.650 1.00 31.40 244 ALA A O 1
ATOM 1826 N N . LEU A 1 227 ? 9.134 19.177 -7.211 1.00 27.13 245 LEU A N 1
ATOM 1827 C CA . LEU A 1 227 ? 9.860 19.599 -8.405 1.00 28.84 245 LEU A CA 1
ATOM 1828 C C . LEU A 1 227 ? 9.496 18.781 -9.635 1.00 28.30 245 LEU A C 1
ATOM 1829 O O . LEU A 1 227 ? 9.413 19.333 -10.740 1.00 32.44 245 LEU A O 1
ATOM 1834 N N . TYR A 1 228 ? 9.262 17.477 -9.467 1.00 27.83 246 TYR A N 1
ATOM 1835 C CA . TYR A 1 228 ? 9.118 16.569 -10.600 1.00 27.28 246 TYR A CA 1
ATOM 1836 C C . TYR A 1 228 ? 7.760 15.893 -10.695 1.00 31.01 246 TYR A C 1
ATOM 1837 O O . TYR A 1 228 ? 7.489 15.249 -11.714 1.00 30.71 246 TYR A O 1
ATOM 1846 N N . GLY A 1 229 ? 6.913 15.992 -9.669 1.00 28.81 247 GLY A N 1
ATOM 1847 C CA . GLY A 1 229 ? 5.649 15.279 -9.714 1.00 32.22 247 GLY A CA 1
ATOM 1848 C C . GLY A 1 229 ? 5.881 13.789 -9.846 1.00 35.83 247 GLY A C 1
ATOM 1849 O O . GLY A 1 229 ? 6.760 13.215 -9.194 1.00 32.87 247 GLY A O 1
ATOM 1850 N N . ASP A 1 230 ? 5.106 13.148 -10.726 1.00 41.58 248 ASP A N 1
ATOM 1851 C CA . ASP A 1 230 ? 5.222 11.708 -10.931 1.00 44.28 248 ASP A CA 1
ATOM 1852 C C . ASP A 1 230 ? 6.433 11.305 -11.783 1.00 37.85 248 ASP A C 1
ATOM 1853 O O . ASP A 1 230 ? 6.481 10.171 -12.268 1.00 37.08 248 ASP A O 1
ATOM 1858 N N . LYS A 1 231 ? 7.423 12.180 -11.953 1.00 32.22 249 LYS A N 1
ATOM 1859 C CA . LYS A 1 231 ? 8.606 11.857 -12.745 1.00 30.38 249 LYS A CA 1
ATOM 1860 C C . LYS A 1 231 ? 9.889 12.107 -11.963 1.00 27.86 249 LYS A C 1
ATOM 1861 O O . LYS A 1 231 ? 10.897 12.549 -12.521 1.00 28.86 249 LYS A O 1
ATOM 1867 N N . VAL A 1 232 ? 9.876 11.819 -10.664 1.00 26.65 250 VAL A N 1
ATOM 1868 C CA . VAL A 1 232 ? 11.109 11.939 -9.871 1.00 25.37 250 VAL A CA 1
ATOM 1869 C C . VAL A 1 232 ? 12.191 11.070 -10.501 1.00 25.51 250 VAL A C 1
ATOM 1870 O O . VAL A 1 232 ? 11.943 9.879 -10.776 1.00 26.55 250 VAL A O 1
ATOM 1874 N N . PRO A 1 233 ? 13.382 11.598 -10.769 1.00 25.39 251 PRO A N 1
ATOM 1875 C CA . PRO A 1 233 ? 14.393 10.827 -11.500 1.00 26.35 251 PRO A CA 1
ATOM 1876 C C . PRO A 1 233 ? 15.107 9.849 -10.576 1.00 25.21 251 PRO A C 1
ATOM 1877 O O . PRO A 1 233 ? 15.013 9.923 -9.345 1.00 26.14 251 PRO A O 1
ATOM 1881 N N A SER A 1 234 ? 15.821 8.911 -11.199 0.50 28.37 252 SER A N 1
ATOM 1882 N N B SER A 1 234 ? 15.834 8.920 -11.196 0.50 25.18 252 SER A N 1
ATOM 1883 C CA A SER A 1 234 ? 16.611 7.961 -10.431 0.50 31.61 252 SER A CA 1
ATOM 1884 C CA B SER A 1 234 ? 16.593 7.940 -10.430 0.50 25.73 252 SER A CA 1
ATOM 1885 C C A SER A 1 234 ? 17.617 8.716 -9.577 0.50 28.32 252 SER A C 1
ATOM 1886 C C B SER A 1 234 ? 17.688 8.641 -9.635 0.50 27.04 252 SER A C 1
ATOM 1887 O O A SER A 1 234 ? 18.081 9.801 -9.938 0.50 32.56 252 SER A O 1
ATOM 1888 O O B SER A 1 234 ? 18.282 9.619 -10.096 0.50 29.46 252 SER A O 1
ATOM 1893 N N . PHE A 1 235 ? 17.948 8.143 -8.427 1.00 26.44 253 PHE A N 1
ATOM 1894 C CA . PHE A 1 235 ? 18.888 8.792 -7.520 1.00 29.52 253 PHE A CA 1
ATOM 1895 C C . PHE A 1 235 ? 20.288 8.344 -7.905 1.00 53.30 253 PHE A C 1
ATOM 1896 O O . PHE A 1 235 ? 20.720 7.240 -7.568 1.00 55.22 253 PHE A O 1
ATOM 1904 N N . SER A 1 236 ? 20.997 9.214 -8.618 1.00 66.63 254 SER A N 1
ATOM 1905 C CA . SER A 1 236 ? 22.235 8.893 -9.297 1.00 85.84 254 SER A CA 1
ATOM 1906 C C . SER A 1 236 ? 23.427 9.480 -8.541 1.00 97.32 254 SER A C 1
ATOM 1907 O O . SER A 1 236 ? 23.325 9.810 -7.351 1.00 102.82 254 SER A O 1
ATOM 1910 N N . GLU A 1 237 ? 24.556 9.595 -9.232 1.00 102.50 255 GLU A N 1
ATOM 1911 C CA . GLU A 1 237 ? 25.740 10.268 -8.717 1.00 109.84 255 GLU A CA 1
ATOM 1912 C C . GLU A 1 237 ? 26.394 11.027 -9.865 1.00 110.40 255 GLU A C 1
ATOM 1913 O O . GLU A 1 237 ? 25.856 11.069 -10.972 1.00 108.01 255 GLU A O 1
#

Sequence (237 aa):
APLNAARPAEERAALLAWVKERLHEEYGDQDPTPRRDPMHELISTILSSQQTTHADEEAAYQELRTLGDWDAITLAPTDAVAHAIRRSNYPESKAPRIQETLRRRIKAAPGGYDLDFLRDLPVKDALKWLTDLPGVGVKTASLVLLFNYARPVFPVDTHVH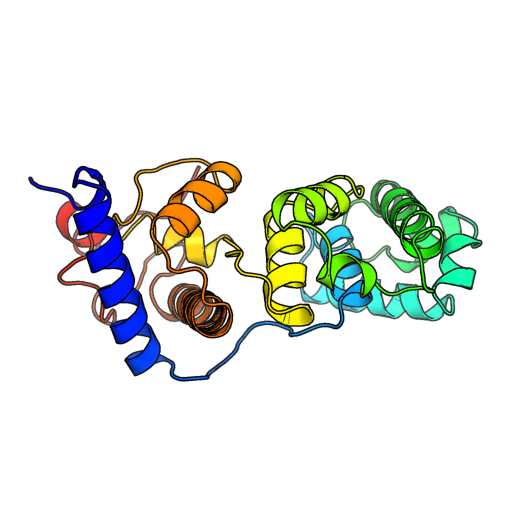RVSSTRVGVIPRMGEQAAHRALLALLPPDPPYLYELHINFLSHGRQVCTWTRPKCGKCILRERRCDAYALYGDKVPSSFSE

Secondary structure (DSSP, 8-state):
---GGGS-HHHHHHHHHHHHHHHHHHHTT---S----HHHHHHHHHHHTT--HHHHHHHHHHHHTT-SHHHHHHS-HHHHHHHTTTSSSHHHHHHHHHHHHHHHHHSSSSS--GGGGTS-HHHHHHHHHTSTT--HHHHHHIIIIIH--S-----HHHHHHHHHHTSS-S--HHHHHHHHHTTS-S-HHHHHHHHHHHHHHHHHTS-SSS--GGG-TTGGG-HHHHHHGGGPPP---

Nearest PDB structures (foldseek):
  8a5f-assembly1_A  TM=1.004E+00  e=8.173E-38  Deinococcus radiodurans R1 = ATCC 13939 = DSM 20539
  4unf-assembly1_A  TM=1.001E+00  e=5.835E-36  Deinococcus radiodurans R1 = ATCC 13939 = DSM 20539
  8a5c-assembly1_A  TM=9.988E-01  e=4.078E-35  Deinococcus radiodurans R1 = ATCC 13939 = DSM 20539
  7yho-assembly1_A  TM=8.239E-01  e=1.144E-10  Homo sapiens
  7yhp-assembly1_A  TM=8.082E-01  e=1.014E-09  Homo sapiens

Foldseek 3Di:
DDALQPDDLQSLLVLLVVVLVLLCVVQPPDFPDPLDALLLLLLLLLQPVVADPVLSVQLSVLLCVQDDLVSLLPDDLVVNLVSSVSGPPSSVSSVLSNQLSVVCCPPPDHNHDQVLLPDDLVVQQCVQCVRPSGHSLSSQCCCLSVRVWQFAHQDPLNLQQSCQLNSHDDDDRVVVRVSVSVSDDRGSVSRVSSRRSSVVCQVPAVDQAQGNLVVDPSNVRTSQCVVQPSHRGGDDD

Organism: Deinococcus radiodurans (strain ATCC 13939 / DSM 20539 / JCM 16871 / CCUG 27074 / LMG 4051 / NBRC 15346 / NCIMB 9279 / VKM B-1422 / R1) (NCBI:txid243230)

InterPro domains:
  IPR003265 HhH-GPD domain [PF00730] (54-196)
  IPR003265 HhH-GPD domain [SM00478] (58-215)
  IPR003265 HhH-GPD domain [cd00056] (53-181)
  IPR003651 Endonuclease III-like, iron-sulphur cluster loop motif [SM00525] (216-236)
  IPR004035 Endonuclease III, iron-sulphur binding site [PS00764] (217-233)
  IPR011257 DNA glycosylase [SSF48150] (23-236)
  IPR023170 Helix-hairpin-helix, base-excision DNA repair, C-terminal [G3DSA:1.10.1670.10] (25-233)

B-factor: mean 36.6, std 14.84, range [16.17, 115.98]

Solvent-accessible surface area: 11482 Å² total; per-residue (Å²): 143,107,57,18,28,93,94,87,53,149,77,39,30,64,12,0,34,35,1,13,82,49,0,57,113,78,12,25,114,99,39,47,10,76,124,30,82,23,8,29,11,0,0,0,26,2,0,40,104,133,26,87,123,70,43,13,59,31,0,12,88,71,0,83,99,60,30,84,24,54,40,0,18,149,20,87,58,109,32,0,20,116,5,0,125,128,3,56,107,26,120,43,1,0,61,74,0,3,57,0,0,106,98,0,105,90,11,98,56,41,44,44,0,82,31,0,121,130,50,85,48,114,78,0,15,123,67,0,46,68,3,37,34,9,38,36,53,7,0,3,14,0,0,5,70,34,10,62,35,39,2,3,0,0,22,86,39,0,14,9,1,0,19,15,4,0,0,1,59,120,52,46,60,136,50,0,10,117,25,0,34,87,18,22,55,114,57,26,90,51,0,36,54,0,1,7,0,1,18,3,0,1,145,87,11,14,33,149,67,210,21,83,19,68,141,17,48,1,86,133,113,16,14,10,76,83,111,111,24,131,163,13,64,45,34,68,201